Protein AF-A0A6A3WZU3-F1 (afdb_monomer_lite)

Foldseek 3Di:
DVVVVVVLQVVCVVVVQACPVDPVLNVLLVQLVVLLVVLVVLQVVLVVDDDPVVSVVSLVCNVPPRVVVSVVVNVVSVVVSCVDPVSVDPRHHSSVVSVVVVVVCVLQCVSVCLQVPPDVLLNVLLVVLVVLVCCLCVPPLNVCLVPDDDPVVNLVSLLVSQVPSVLVSLVVQLVSQVVCVALASNHPDRHSSLVSLLVSLVVLLVDDRNRDNCSNVVRVSSVSSNVVQCPDPVNVVVVVVPD

Organism: NCBI:txid53985

InterPro domains:
  IPR004046 Glutathione S-transferase, C-terminal [PF14497] (141-240)
  IPR010987 Glutathione S-transferase, C-terminal-like [PS50405] (119-243)
  IPR036282 Glutathione S-transferase, C-terminal domain superfamily [SSF47616] (114-238)
  IPR050213 Glutathione S-transferase superfamily [PTHR11571] (83-240)

Structure (mmCIF, N/CA/C/O backbone):
data_AF-A0A6A3WZU3-F1
#
_entry.id   AF-A0A6A3WZU3-F1
#
loop_
_atom_site.group_PDB
_atom_site.id
_atom_site.type_symbol
_atom_site.label_atom_id
_atom_site.label_alt_id
_atom_site.label_comp_id
_atom_site.label_asym_id
_atom_site.label_entity_id
_atom_site.label_seq_id
_atom_site.pdbx_PDB_ins_code
_atom_site.Cartn_x
_atom_site.Cartn_y
_atom_site.Cartn_z
_atom_site.occupancy
_atom_site.B_iso_or_equiv
_atom_site.auth_seq_id
_atom_site.auth_comp_id
_atom_site.auth_asym_id
_atom_site.auth_atom_id
_atom_site.pdbx_PDB_model_num
ATOM 1 N N . MET A 1 1 ? 22.529 -5.209 3.818 1.00 58.25 1 MET A N 1
ATOM 2 C CA . MET A 1 1 ? 21.660 -5.400 2.630 1.00 58.25 1 MET A CA 1
ATOM 3 C C . MET A 1 1 ? 22.386 -5.983 1.416 1.00 58.25 1 MET A C 1
ATOM 5 O O . MET A 1 1 ? 21.742 -6.571 0.555 1.00 58.25 1 MET A O 1
ATOM 9 N N . THR A 1 2 ? 23.719 -5.930 1.372 1.00 59.22 2 THR A N 1
ATOM 10 C CA . THR A 1 2 ? 24.554 -6.486 0.292 1.00 59.22 2 THR A CA 1
ATOM 11 C C . THR A 1 2 ? 24.311 -7.978 0.012 1.00 59.22 2 THR A C 1
ATOM 13 O O . THR A 1 2 ? 24.300 -8.390 -1.147 1.00 59.22 2 THR A O 1
ATOM 16 N N . GLN A 1 3 ? 24.038 -8.787 1.047 1.00 57.06 3 GLN A N 1
ATOM 17 C CA . GLN A 1 3 ? 23.703 -10.210 0.877 1.00 57.06 3 GLN A CA 1
ATOM 18 C C . GLN A 1 3 ? 22.351 -10.421 0.175 1.00 57.06 3 GLN A C 1
ATOM 20 O O . GLN A 1 3 ? 22.243 -11.264 -0.712 1.00 57.06 3 GLN A O 1
ATOM 25 N N . THR A 1 4 ? 21.337 -9.614 0.498 1.00 75.38 4 THR A N 1
ATOM 26 C CA . THR A 1 4 ? 19.988 -9.721 -0.078 1.00 75.38 4 THR A CA 1
ATOM 27 C C . THR A 1 4 ? 20.000 -9.516 -1.592 1.00 75.38 4 THR A C 1
ATOM 29 O O . THR A 1 4 ? 19.413 -10.312 -2.322 1.00 75.38 4 THR A O 1
ATOM 32 N N . TYR A 1 5 ? 20.724 -8.511 -2.095 1.00 82.75 5 TYR A N 1
ATOM 33 C CA . TYR A 1 5 ? 20.814 -8.273 -3.541 1.00 82.75 5 TYR A CA 1
ATOM 34 C C . TYR A 1 5 ? 21.736 -9.256 -4.270 1.00 82.75 5 TYR A C 1
ATOM 36 O O . TYR A 1 5 ? 21.562 -9.484 -5.466 1.00 82.75 5 TYR A O 1
ATOM 44 N N . ALA A 1 6 ? 22.705 -9.876 -3.589 1.00 81.94 6 ALA A N 1
ATOM 45 C CA . ALA A 1 6 ? 23.447 -10.999 -4.164 1.00 81.94 6 ALA A CA 1
ATOM 46 C C . ALA A 1 6 ? 22.527 -12.210 -4.396 1.00 81.94 6 ALA A C 1
ATOM 48 O O . ALA A 1 6 ? 22.514 -12.761 -5.497 1.00 81.94 6 ALA A O 1
ATOM 49 N N . ILE A 1 7 ? 21.693 -12.552 -3.407 1.00 80.06 7 ILE A N 1
ATOM 50 C CA . ILE A 1 7 ? 20.686 -13.617 -3.520 1.00 80.06 7 ILE A CA 1
ATOM 51 C C . ILE A 1 7 ? 19.657 -13.276 -4.602 1.00 80.06 7 ILE A C 1
ATOM 53 O O . ILE A 1 7 ? 19.359 -14.121 -5.442 1.00 80.06 7 ILE A O 1
ATOM 57 N N . LEU A 1 8 ? 19.155 -12.037 -4.635 1.00 83.00 8 LEU A N 1
ATOM 58 C CA . LEU A 1 8 ? 18.177 -11.608 -5.636 1.00 83.00 8 LEU A CA 1
ATOM 59 C C . LEU A 1 8 ? 18.727 -11.727 -7.064 1.00 83.00 8 LEU A C 1
ATOM 61 O O . LEU A 1 8 ? 18.028 -12.212 -7.948 1.00 83.00 8 LEU A O 1
ATOM 65 N N . ARG A 1 9 ? 19.992 -11.350 -7.296 1.00 89.56 9 ARG A N 1
ATOM 66 C CA . ARG A 1 9 ? 20.653 -11.537 -8.598 1.00 89.56 9 ARG A CA 1
ATOM 67 C C . ARG A 1 9 ? 20.843 -13.012 -8.933 1.00 89.56 9 ARG A C 1
ATOM 69 O O . ARG A 1 9 ? 20.617 -13.392 -10.076 1.00 89.56 9 ARG A O 1
ATOM 76 N N . TYR A 1 10 ? 21.232 -13.841 -7.966 1.00 88.12 10 TYR A N 1
ATOM 77 C CA . TYR A 1 10 ? 21.349 -15.288 -8.164 1.00 88.12 10 TYR A CA 1
ATOM 78 C C . TYR A 1 10 ? 20.003 -15.913 -8.566 1.00 88.12 10 TYR A C 1
ATOM 80 O O . TYR A 1 10 ? 19.915 -16.553 -9.612 1.00 88.12 10 TYR A O 1
ATOM 88 N N . ALA A 1 11 ? 18.938 -15.640 -7.808 1.00 85.88 11 ALA A N 1
ATOM 89 C CA . ALA A 1 11 ? 17.584 -16.083 -8.130 1.00 85.88 11 ALA A CA 1
ATOM 90 C C . ALA A 1 11 ? 17.112 -15.536 -9.488 1.00 85.88 11 ALA A C 1
ATOM 92 O O . ALA A 1 11 ? 16.559 -16.276 -10.297 1.00 85.88 11 ALA A O 1
ATOM 93 N N . GLY A 1 12 ? 17.401 -14.265 -9.779 1.00 89.25 12 GLY A N 1
ATOM 94 C CA . GLY A 1 12 ? 17.093 -13.638 -11.061 1.00 89.25 12 GLY A CA 1
ATOM 95 C C . GLY A 1 12 ? 17.778 -14.307 -12.246 1.00 89.25 12 GLY A C 1
ATOM 96 O O . GLY A 1 12 ? 17.153 -14.478 -13.285 1.00 89.25 12 GLY A O 1
ATOM 97 N N . ARG A 1 13 ? 19.036 -14.739 -12.099 1.00 93.12 13 ARG A N 1
ATOM 98 C CA . ARG A 1 13 ? 19.747 -15.497 -13.142 1.00 93.12 13 ARG A CA 1
ATOM 99 C C . ARG A 1 13 ? 19.089 -16.847 -13.405 1.00 93.12 13 ARG A C 1
ATOM 101 O O . ARG A 1 13 ? 18.905 -17.197 -14.564 1.00 93.12 13 ARG A O 1
ATOM 108 N N . LEU A 1 14 ? 18.706 -17.571 -12.352 1.00 89.31 14 LEU A N 1
ATOM 109 C CA . LEU A 1 14 ? 18.017 -18.859 -12.487 1.00 89.31 14 LEU A CA 1
ATOM 110 C C . LEU A 1 14 ? 16.624 -18.705 -13.115 1.00 89.31 14 LEU A C 1
ATOM 112 O O . LEU A 1 14 ? 16.209 -19.554 -13.894 1.00 89.31 14 LEU A O 1
ATOM 116 N N . GLY A 1 15 ? 15.917 -17.619 -12.792 1.00 86.62 15 GLY A N 1
ATOM 117 C CA . GLY A 1 15 ? 14.574 -17.331 -13.299 1.00 86.62 15 GLY A CA 1
ATOM 118 C C . GLY A 1 15 ? 14.523 -16.574 -14.629 1.00 86.62 15 GLY A C 1
ATOM 119 O O . GLY A 1 15 ? 13.433 -16.221 -15.065 1.00 86.62 15 GLY A O 1
ATOM 120 N N . GLY A 1 16 ? 15.664 -16.258 -15.253 1.00 90.44 16 GLY A N 1
ATOM 121 C CA . GLY A 1 16 ? 15.707 -15.446 -16.478 1.00 90.44 16 GLY A CA 1
ATOM 122 C C . GLY A 1 16 ? 15.315 -13.969 -16.295 1.00 90.44 16 GLY A C 1
ATOM 123 O O . GLY A 1 16 ? 15.120 -13.264 -17.277 1.00 90.44 16 GLY A O 1
ATOM 124 N N . LEU A 1 17 ? 15.237 -13.480 -15.053 1.00 91.94 17 LEU A N 1
ATOM 125 C CA . LEU A 1 17 ? 14.856 -12.106 -14.674 1.00 91.94 17 LEU A CA 1
ATOM 126 C C . LEU A 1 17 ? 16.072 -11.170 -14.534 1.00 91.94 17 LEU A C 1
ATOM 128 O O . LEU A 1 17 ? 15.983 -10.064 -13.994 1.00 91.94 17 LEU A O 1
ATOM 132 N N . TYR A 1 18 ? 17.249 -11.636 -14.949 1.00 93.62 18 TYR A N 1
ATOM 133 C CA . TYR A 1 18 ? 18.497 -10.882 -14.947 1.00 93.62 18 TYR A CA 1
ATOM 134 C C . TYR A 1 18 ? 19.138 -10.973 -16.337 1.00 93.62 18 TYR A C 1
ATOM 136 O O . TYR A 1 18 ? 19.276 -12.083 -16.857 1.00 93.62 18 TYR A O 1
ATOM 144 N N . PRO A 1 19 ? 19.567 -9.853 -16.947 1.00 92.25 19 PRO A N 1
ATOM 145 C CA . PRO A 1 19 ? 20.033 -9.834 -18.333 1.00 92.25 19 PRO A CA 1
ATOM 146 C C . PRO A 1 19 ? 21.464 -10.384 -18.464 1.00 92.25 19 PRO A C 1
ATOM 148 O O . PRO A 1 19 ? 22.429 -9.653 -18.670 1.00 92.25 19 PRO A O 1
ATOM 151 N N . VAL A 1 20 ? 21.614 -11.706 -18.350 1.00 91.69 20 VAL A N 1
ATOM 152 C CA . VAL A 1 20 ? 22.912 -12.405 -18.403 1.00 91.69 20 VAL A CA 1
ATOM 153 C C . VAL A 1 20 ? 23.632 -12.269 -19.747 1.00 91.69 20 VAL A C 1
ATOM 155 O O . VAL A 1 20 ? 24.856 -12.343 -19.787 1.00 91.69 20 VAL A O 1
ATOM 158 N N . SER A 1 21 ? 22.889 -12.050 -20.833 1.00 89.56 21 SER A N 1
ATOM 159 C CA . SER A 1 21 ? 23.415 -11.920 -22.196 1.00 89.56 21 SER A CA 1
ATOM 160 C C . SER A 1 21 ? 23.846 -10.497 -22.562 1.00 89.56 21 SER A C 1
ATOM 162 O O . SER A 1 21 ? 24.432 -10.296 -23.621 1.00 89.56 21 SER A O 1
ATOM 164 N N . SER A 1 22 ? 23.576 -9.505 -21.706 1.00 90.75 22 SER A N 1
ATOM 165 C CA . SER A 1 22 ? 23.931 -8.106 -21.948 1.00 90.75 22 SER A CA 1
ATOM 166 C C . SER A 1 22 ? 24.574 -7.498 -20.700 1.00 90.75 22 SER A C 1
ATOM 168 O O . SER A 1 22 ? 23.865 -7.027 -19.807 1.00 90.75 22 SER A O 1
ATOM 170 N N . PRO A 1 23 ? 25.920 -7.461 -20.627 1.00 92.81 23 PRO A N 1
ATOM 171 C CA . PRO A 1 23 ? 26.636 -6.866 -19.498 1.00 92.81 23 PRO A CA 1
ATOM 172 C C . PRO A 1 23 ? 26.237 -5.412 -19.229 1.00 92.81 23 PRO A C 1
ATOM 174 O O . PRO A 1 23 ? 26.136 -4.999 -18.078 1.00 92.81 23 PRO A O 1
ATOM 177 N N . PHE A 1 24 ? 25.954 -4.641 -20.283 1.00 91.88 24 PHE A N 1
ATOM 178 C CA . PHE A 1 24 ? 25.504 -3.259 -20.140 1.00 91.88 24 PHE A CA 1
ATOM 179 C C . PHE A 1 24 ? 24.089 -3.164 -19.552 1.00 91.88 24 PHE A C 1
ATOM 181 O O . PHE A 1 24 ? 23.851 -2.352 -18.663 1.00 91.88 24 PHE A O 1
ATOM 188 N N . ALA A 1 25 ? 23.153 -4.018 -19.980 1.00 91.19 25 ALA A N 1
ATOM 189 C CA . ALA A 1 25 ? 21.828 -4.065 -19.361 1.00 91.19 25 ALA A CA 1
ATOM 190 C C . ALA A 1 25 ? 21.909 -4.538 -17.900 1.00 91.19 25 ALA A C 1
ATOM 192 O O . ALA A 1 25 ? 21.229 -3.986 -17.039 1.00 91.19 25 ALA A O 1
ATOM 193 N N . ALA A 1 26 ? 22.785 -5.501 -17.601 1.00 93.62 26 ALA A N 1
ATOM 194 C CA . ALA A 1 26 ? 23.043 -5.971 -16.241 1.00 93.62 26 ALA A CA 1
ATOM 195 C C . ALA A 1 26 ? 23.568 -4.848 -15.340 1.00 93.62 26 ALA A C 1
ATOM 197 O O . ALA A 1 26 ? 23.054 -4.666 -14.240 1.00 93.62 26 ALA A O 1
ATOM 198 N N . LEU A 1 27 ? 24.505 -4.036 -15.841 1.00 94.19 27 LEU A N 1
ATOM 199 C CA . LEU A 1 27 ? 24.979 -2.836 -15.153 1.00 94.19 27 LEU A CA 1
ATOM 200 C C . LEU A 1 27 ? 23.824 -1.877 -14.830 1.00 94.19 27 LEU A C 1
ATOM 202 O O . LEU A 1 27 ? 23.755 -1.366 -13.718 1.00 94.19 27 LEU A O 1
ATOM 206 N N . LYS A 1 28 ? 22.895 -1.645 -15.766 1.00 93.50 28 LYS A N 1
ATOM 207 C CA . LYS A 1 28 ? 21.742 -0.757 -15.530 1.00 93.50 28 LYS A CA 1
ATOM 208 C C . LYS A 1 28 ? 20.773 -1.286 -14.480 1.00 93.50 28 LYS A C 1
ATOM 210 O O . LYS A 1 28 ? 20.275 -0.506 -13.671 1.00 93.50 28 LYS A O 1
ATOM 215 N N . VAL A 1 29 ? 20.557 -2.597 -14.443 1.00 93.44 29 VAL A N 1
ATOM 216 C CA . VAL A 1 29 ? 19.813 -3.251 -13.357 1.00 93.44 29 VAL A CA 1
ATOM 217 C C . VAL A 1 29 ? 20.539 -3.062 -12.019 1.00 93.44 29 VAL A C 1
ATOM 219 O O . VAL A 1 29 ? 19.918 -2.666 -11.032 1.00 93.44 29 VAL A O 1
ATOM 222 N N . ASP A 1 30 ? 21.854 -3.286 -11.989 1.00 93.81 30 ASP A N 1
ATOM 223 C CA . ASP A 1 30 ? 22.671 -3.164 -10.780 1.00 93.81 30 ASP A CA 1
ATOM 224 C C . ASP A 1 30 ? 22.743 -1.719 -10.256 1.00 93.81 30 ASP A C 1
ATOM 226 O O . ASP A 1 30 ? 22.700 -1.516 -9.045 1.00 93.81 30 ASP A O 1
ATOM 230 N N . GLU A 1 31 ? 22.764 -0.706 -11.129 1.00 92.88 31 GLU A N 1
ATOM 231 C CA . GLU A 1 31 ? 22.692 0.714 -10.745 1.00 92.88 31 GLU A CA 1
ATOM 232 C C . GLU A 1 31 ? 21.421 1.030 -9.937 1.00 92.88 31 GLU A C 1
ATOM 234 O O . GLU A 1 31 ? 21.471 1.817 -8.988 1.00 92.88 31 GLU A O 1
ATOM 239 N N . VAL A 1 32 ? 20.282 0.424 -10.294 1.00 93.12 32 VAL A N 1
ATOM 240 C CA . VAL A 1 32 ? 19.018 0.592 -9.560 1.00 93.12 32 VAL A CA 1
ATOM 241 C C . VAL A 1 32 ? 19.068 -0.152 -8.226 1.00 93.12 32 VAL A C 1
ATOM 243 O O . VAL A 1 32 ? 18.734 0.427 -7.193 1.00 93.12 32 VAL A O 1
ATOM 246 N N . LEU A 1 33 ? 19.525 -1.409 -8.220 1.00 92.00 33 LEU A N 1
ATOM 247 C CA . LEU A 1 33 ? 19.667 -2.190 -6.984 1.00 92.00 33 LEU A CA 1
ATOM 248 C C . LEU A 1 33 ? 20.620 -1.516 -5.988 1.00 92.00 33 LEU A C 1
ATOM 250 O O . LEU A 1 33 ? 20.355 -1.516 -4.786 1.00 92.00 33 LEU A O 1
ATOM 254 N N . HIS A 1 34 ? 21.704 -0.915 -6.480 1.00 91.00 34 HIS A N 1
ATOM 255 C CA . HIS A 1 34 ? 22.656 -0.187 -5.653 1.00 91.00 34 HIS A CA 1
ATOM 256 C C . HIS A 1 34 ? 22.032 1.071 -5.047 1.00 91.00 34 HIS A C 1
ATOM 258 O O . HIS A 1 34 ? 22.095 1.232 -3.832 1.00 91.00 34 HIS A O 1
ATOM 264 N N . ALA A 1 35 ? 21.326 1.884 -5.843 1.00 91.31 35 ALA A N 1
ATOM 265 C CA . ALA A 1 35 ? 20.626 3.066 -5.334 1.00 91.31 35 ALA A CA 1
ATOM 266 C C . ALA A 1 35 ? 19.608 2.711 -4.231 1.00 91.31 35 ALA A C 1
ATOM 268 O O . ALA A 1 35 ? 19.497 3.414 -3.228 1.00 91.31 35 ALA A O 1
ATOM 269 N N . LEU A 1 36 ? 18.894 1.590 -4.378 1.00 90.06 36 LEU A N 1
ATOM 270 C CA . LEU A 1 36 ? 17.982 1.079 -3.350 1.00 90.06 36 LEU A CA 1
ATOM 271 C C . LEU A 1 36 ? 18.723 0.561 -2.103 1.00 90.06 36 LEU A C 1
ATOM 273 O O . LEU A 1 36 ? 18.193 0.635 -0.994 1.00 90.06 36 LEU A O 1
ATOM 277 N N . CYS A 1 37 ? 19.935 0.020 -2.261 1.00 88.69 37 CYS A N 1
ATOM 278 C CA . CYS A 1 37 ? 20.796 -0.373 -1.144 1.00 88.69 37 CYS A CA 1
ATOM 279 C C . CYS A 1 37 ? 21.245 0.847 -0.340 1.00 88.69 37 CYS A C 1
ATOM 281 O O . CYS A 1 37 ? 21.036 0.893 0.870 1.00 88.69 37 CYS A O 1
ATOM 283 N N . GLU A 1 38 ? 21.786 1.857 -1.016 1.00 91.06 38 GLU A N 1
ATOM 284 C CA . GLU A 1 38 ? 22.233 3.094 -0.375 1.00 91.06 38 GLU A CA 1
ATOM 285 C C . GLU A 1 38 ? 21.068 3.800 0.329 1.00 91.06 38 GLU A C 1
ATOM 287 O O . GLU A 1 38 ? 21.205 4.251 1.466 1.00 91.06 38 GLU A O 1
ATOM 292 N N . MET A 1 39 ? 19.886 3.834 -0.299 1.00 89.69 39 MET A N 1
ATOM 293 C CA . MET A 1 39 ? 18.678 4.383 0.317 1.00 89.69 39 MET A CA 1
ATOM 294 C C . MET A 1 39 ? 18.350 3.689 1.644 1.00 89.69 39 MET A C 1
ATOM 296 O O . MET A 1 39 ? 18.121 4.363 2.648 1.00 89.69 39 MET A O 1
ATOM 300 N N . GLY A 1 40 ? 18.340 2.354 1.682 1.00 85.50 40 GLY A N 1
ATOM 301 C CA . GLY A 1 40 ? 18.023 1.646 2.920 1.00 85.50 40 GLY A CA 1
ATOM 302 C C . GLY A 1 40 ? 19.110 1.761 3.986 1.00 85.50 40 GLY A C 1
ATOM 303 O O . GLY A 1 40 ? 18.783 1.777 5.169 1.00 85.50 40 GLY A O 1
ATOM 304 N N . GLU A 1 41 ? 20.379 1.915 3.606 1.00 88.56 41 GLU A N 1
ATOM 305 C CA . GLU A 1 41 ? 21.468 2.182 4.554 1.00 88.56 41 GLU A CA 1
ATOM 306 C C . GLU A 1 41 ? 21.270 3.511 5.289 1.00 88.56 41 GLU A C 1
ATOM 308 O O . GLU A 1 41 ? 21.489 3.573 6.497 1.00 88.56 41 GLU A O 1
ATOM 313 N N . GLN A 1 42 ? 20.744 4.536 4.608 1.00 88.69 42 GLN A N 1
ATOM 314 C CA . GLN A 1 42 ? 20.372 5.803 5.251 1.00 88.69 42 GLN A CA 1
ATOM 315 C C . GLN A 1 42 ? 19.214 5.651 6.248 1.00 88.69 42 GLN A C 1
ATOM 317 O O . GLN A 1 42 ? 19.076 6.448 7.172 1.00 88.69 42 GLN A O 1
ATOM 322 N N . MET A 1 43 ? 18.370 4.630 6.086 1.00 83.75 43 MET A N 1
ATOM 323 C CA . MET A 1 43 ? 17.208 4.422 6.950 1.00 83.75 43 MET A CA 1
ATOM 324 C C . MET A 1 43 ? 17.535 3.663 8.241 1.00 83.75 43 MET A C 1
ATOM 326 O O . MET A 1 43 ? 16.869 3.898 9.255 1.00 83.75 43 MET A O 1
ATOM 330 N N . ILE A 1 44 ? 18.536 2.768 8.211 1.00 84.44 44 ILE A N 1
ATOM 331 C CA . ILE A 1 44 ? 18.925 1.884 9.330 1.00 84.44 44 ILE A CA 1
ATOM 332 C C . ILE A 1 44 ? 19.089 2.641 10.659 1.00 84.44 44 ILE A C 1
ATOM 334 O O 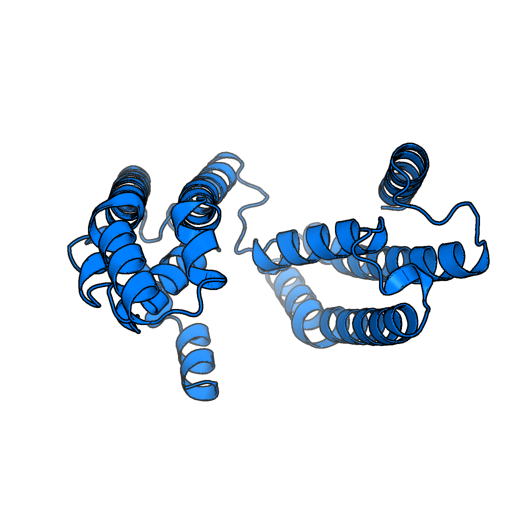. ILE A 1 44 ? 18.501 2.188 11.647 1.00 84.44 44 ILE A O 1
ATOM 338 N N . PRO A 1 45 ? 19.786 3.796 10.717 1.00 87.69 45 PRO A N 1
ATOM 339 C CA . PRO A 1 45 ? 19.972 4.520 11.972 1.00 87.69 45 PRO A CA 1
ATOM 340 C C . PRO A 1 45 ? 18.650 4.871 12.673 1.00 87.69 45 PRO A C 1
ATOM 342 O O . PRO A 1 45 ? 18.520 4.690 13.880 1.00 87.69 45 PRO A O 1
ATOM 345 N N . SER A 1 46 ? 17.615 5.271 11.921 1.00 84.62 46 SER A N 1
ATOM 346 C CA . SER A 1 46 ? 16.314 5.641 12.506 1.00 84.62 46 SER A CA 1
ATOM 347 C C . SER A 1 46 ? 15.538 4.454 13.098 1.00 84.62 46 SER A C 1
ATOM 349 O O . SER A 1 46 ? 14.639 4.640 13.922 1.00 84.62 46 SER A O 1
ATOM 351 N N . PHE A 1 47 ? 15.840 3.224 12.669 1.00 75.69 47 PHE A N 1
ATOM 352 C CA . PHE A 1 47 ? 15.236 2.016 13.235 1.00 75.69 47 PHE A CA 1
ATOM 353 C C . PHE A 1 47 ? 15.893 1.619 14.556 1.00 75.69 47 PHE A C 1
ATOM 355 O O . PHE A 1 47 ? 15.208 1.086 15.427 1.00 75.69 47 PHE A O 1
ATOM 362 N N . GLN A 1 48 ? 17.189 1.898 14.697 1.00 78.88 48 GLN A N 1
ATOM 363 C CA . GLN A 1 48 ? 17.990 1.564 15.874 1.00 78.88 48 GLN A CA 1
ATOM 364 C C . GLN A 1 48 ? 17.922 2.642 16.966 1.00 78.88 48 GLN A C 1
ATOM 366 O O . GLN A 1 48 ? 18.180 2.336 18.131 1.00 78.88 48 GLN A O 1
ATOM 371 N N . GLU A 1 49 ? 17.531 3.869 16.609 1.00 82.94 49 GLU A N 1
ATOM 372 C CA . GLU A 1 49 ? 17.367 4.981 17.547 1.00 82.94 49 GLU A CA 1
ATOM 373 C C . GLU A 1 49 ? 16.269 4.704 18.593 1.00 82.94 49 GLU A C 1
ATOM 375 O O . GLU A 1 49 ? 15.145 4.289 18.263 1.00 82.94 49 GLU A O 1
ATOM 380 N N . GLN A 1 50 ? 16.625 4.948 19.858 1.00 81.38 50 GLN A N 1
ATOM 381 C CA . GLN A 1 50 ? 15.800 4.720 21.048 1.00 81.38 50 GLN A CA 1
ATOM 382 C C . GLN A 1 50 ? 15.151 6.012 21.548 1.00 81.38 50 GLN A C 1
ATOM 384 O O . GLN A 1 50 ? 14.031 5.978 22.056 1.00 81.38 50 GLN A O 1
ATOM 389 N N . ASP A 1 51 ? 15.829 7.150 21.390 1.00 91.00 51 ASP A N 1
ATOM 390 C CA . ASP A 1 51 ? 15.293 8.452 21.767 1.00 91.00 51 ASP A CA 1
ATOM 391 C C . ASP A 1 51 ? 14.164 8.854 20.807 1.00 91.00 51 ASP A C 1
ATOM 393 O O . ASP A 1 51 ? 14.349 8.943 19.590 1.00 91.00 51 ASP A O 1
ATOM 397 N N . ALA A 1 52 ? 12.966 9.069 21.353 1.00 80.94 52 ALA A N 1
ATOM 398 C CA . ALA A 1 52 ? 11.765 9.292 20.555 1.00 80.94 52 ALA A CA 1
ATOM 399 C C . ALA A 1 52 ? 11.830 10.586 19.724 1.00 80.94 52 ALA A C 1
ATOM 401 O O . ALA A 1 52 ? 11.359 10.598 18.581 1.00 80.94 52 ALA A O 1
ATOM 402 N N . ASP A 1 53 ? 12.436 11.647 20.260 1.00 86.00 53 ASP A N 1
ATOM 403 C CA . ASP A 1 53 ? 12.524 12.945 19.594 1.00 86.00 53 ASP A CA 1
ATOM 404 C C . ASP A 1 53 ? 13.587 12.930 18.495 1.00 86.00 53 ASP A C 1
ATOM 406 O O . ASP A 1 53 ? 13.319 13.368 17.371 1.00 86.00 53 ASP A O 1
ATOM 410 N N . LYS A 1 54 ? 14.753 12.327 18.756 1.00 87.69 54 LYS A N 1
ATOM 411 C CA . LYS A 1 54 ? 15.785 12.104 17.733 1.00 87.69 54 LYS A CA 1
ATOM 412 C C . LYS A 1 54 ? 15.269 11.203 16.623 1.00 87.69 54 LYS A C 1
ATOM 414 O O . LYS A 1 54 ? 15.389 11.548 15.449 1.00 87.69 54 LYS A O 1
ATOM 419 N N . LYS A 1 55 ? 14.606 10.096 16.969 1.00 82.19 55 LYS A N 1
ATOM 420 C CA . LYS A 1 55 ? 13.988 9.187 15.995 1.00 82.19 55 LYS A CA 1
ATOM 421 C C . LYS A 1 55 ? 12.977 9.908 15.113 1.00 82.19 55 LYS A C 1
ATOM 423 O O . LYS A 1 55 ? 12.956 9.700 13.899 1.00 82.19 55 LYS A O 1
ATOM 428 N N . LYS A 1 56 ? 12.142 10.764 15.706 1.00 84.31 56 LYS A N 1
ATOM 429 C CA . LYS A 1 56 ? 11.181 11.589 14.971 1.00 84.31 56 LYS A CA 1
ATOM 430 C C . LYS A 1 56 ? 11.892 12.566 14.034 1.00 84.31 56 LYS A C 1
ATOM 432 O O . LYS A 1 56 ? 11.516 12.625 12.867 1.00 84.31 56 LYS A O 1
ATOM 437 N N . ALA A 1 57 ? 12.920 13.276 14.498 1.00 89.38 57 ALA A N 1
ATOM 438 C CA . ALA A 1 57 ? 13.695 14.205 13.672 1.00 89.38 57 ALA A CA 1
ATOM 439 C C . ALA A 1 57 ? 14.360 13.500 12.475 1.00 89.38 57 ALA A C 1
ATOM 441 O O . ALA A 1 57 ? 14.190 13.936 11.338 1.00 89.38 57 ALA A O 1
ATOM 442 N N . MET A 1 58 ? 15.002 12.349 12.705 1.00 86.94 58 MET A N 1
ATOM 443 C CA . MET A 1 58 ? 15.596 11.526 11.644 1.00 86.94 58 MET A CA 1
ATOM 444 C C . MET A 1 58 ? 14.552 11.067 10.622 1.00 86.94 58 MET A C 1
ATOM 446 O O . MET A 1 58 ? 14.800 11.079 9.422 1.00 86.94 58 MET A O 1
ATOM 450 N N . ARG A 1 59 ? 13.355 10.670 11.074 1.00 87.69 59 ARG A N 1
ATOM 451 C CA . ARG A 1 59 ? 12.266 10.245 10.179 1.00 87.69 59 ARG A CA 1
ATOM 452 C C . ARG A 1 59 ? 11.665 11.402 9.387 1.00 87.69 59 ARG A C 1
ATOM 454 O O . ARG A 1 59 ? 11.248 11.182 8.253 1.00 87.69 59 ARG A O 1
ATOM 461 N N . VAL A 1 60 ? 11.641 12.612 9.950 1.00 88.50 60 VAL A N 1
ATOM 462 C CA . VAL A 1 60 ? 11.269 13.826 9.211 1.00 88.50 60 VAL A CA 1
ATOM 463 C C . VAL A 1 60 ? 12.278 14.081 8.096 1.00 88.50 60 VAL A C 1
ATOM 465 O O . VAL A 1 60 ? 11.860 14.204 6.952 1.00 88.50 60 VAL A O 1
ATOM 468 N N . GLU A 1 61 ? 13.579 14.074 8.388 1.00 91.69 61 GLU A N 1
ATOM 469 C CA . GLU A 1 61 ? 14.629 14.250 7.372 1.00 91.69 61 GLU A CA 1
ATOM 470 C C . GLU A 1 61 ? 14.590 13.154 6.294 1.00 91.69 61 GLU A C 1
ATOM 472 O O . GLU A 1 61 ? 14.671 13.443 5.096 1.00 91.69 61 GLU A O 1
ATOM 477 N N . LEU A 1 62 ? 14.391 11.894 6.699 1.00 89.69 62 LEU A N 1
ATOM 478 C CA . LEU A 1 62 ? 14.202 10.788 5.763 1.00 89.69 62 LEU A CA 1
ATOM 479 C C . LEU A 1 62 ? 13.034 11.065 4.811 1.00 89.69 62 LEU A C 1
ATOM 481 O O . LEU A 1 62 ? 13.186 10.918 3.601 1.00 89.69 62 LEU A O 1
ATOM 485 N N . ALA A 1 63 ? 11.886 11.484 5.346 1.00 87.62 63 ALA A N 1
ATOM 486 C CA . ALA A 1 63 ? 10.675 11.717 4.569 1.00 87.62 63 ALA A CA 1
ATOM 487 C C . ALA A 1 63 ? 10.752 12.953 3.660 1.00 87.62 63 ALA A C 1
ATOM 489 O O . ALA A 1 63 ? 10.197 12.921 2.564 1.00 87.62 63 ALA A O 1
ATOM 490 N N . THR A 1 64 ? 11.413 14.030 4.091 1.00 88.31 64 THR A N 1
ATOM 491 C CA . THR A 1 64 ? 11.400 15.314 3.368 1.00 88.31 64 THR A CA 1
ATOM 492 C C . THR A 1 64 ? 12.610 15.530 2.467 1.00 88.31 64 THR A C 1
ATOM 494 O O . THR A 1 64 ? 12.510 16.300 1.515 1.00 88.31 64 THR A O 1
ATOM 497 N N . VAL A 1 65 ? 13.733 14.853 2.723 1.00 92.25 65 VAL A N 1
ATOM 498 C CA . VAL A 1 65 ? 14.991 15.071 1.991 1.00 92.25 65 VAL A CA 1
ATOM 499 C C . VAL A 1 65 ? 15.490 13.786 1.340 1.00 92.25 65 VAL A C 1
ATOM 501 O O . VAL A 1 65 ? 15.654 13.723 0.120 1.00 92.25 65 VAL A O 1
ATOM 504 N N . ILE A 1 66 ? 15.733 12.744 2.136 1.00 90.69 66 ILE A N 1
ATOM 505 C CA . ILE A 1 66 ? 16.499 11.576 1.677 1.00 90.69 66 ILE A CA 1
ATOM 506 C C . ILE A 1 66 ? 15.672 10.710 0.720 1.00 90.69 66 ILE A C 1
ATOM 508 O O . ILE A 1 66 ? 16.132 10.409 -0.383 1.00 90.69 66 ILE A O 1
ATOM 512 N N . LEU A 1 67 ? 14.451 10.325 1.106 1.00 90.44 67 LEU A N 1
ATOM 513 C CA . LEU A 1 67 ? 13.589 9.477 0.279 1.00 90.44 67 LEU A CA 1
ATOM 514 C C . LEU A 1 67 ? 13.181 10.166 -1.033 1.00 90.44 67 LEU A C 1
ATOM 516 O O . LEU A 1 67 ? 13.329 9.520 -2.069 1.00 90.44 67 LEU A O 1
ATOM 520 N N . PRO A 1 68 ? 12.765 11.452 -1.060 1.00 92.38 68 PRO A N 1
ATOM 521 C CA . PRO A 1 68 ? 12.504 12.151 -2.320 1.00 92.38 68 PRO A CA 1
ATOM 522 C C . PRO A 1 68 ? 13.723 12.196 -3.249 1.00 92.38 68 PRO A C 1
ATOM 524 O O . PRO A 1 68 ? 13.588 11.971 -4.451 1.00 92.38 68 PRO A O 1
ATOM 527 N N . ARG A 1 69 ? 14.932 12.409 -2.703 1.00 93.88 69 ARG A N 1
ATOM 528 C CA . ARG A 1 69 ? 16.175 12.387 -3.490 1.00 93.88 69 ARG A CA 1
ATOM 529 C C . ARG A 1 69 ? 16.397 11.028 -4.155 1.00 93.88 69 ARG A C 1
ATOM 531 O O . ARG A 1 69 ? 16.671 10.976 -5.352 1.00 93.88 69 ARG A O 1
ATOM 538 N N . TYR A 1 70 ? 16.291 9.931 -3.403 1.00 92.88 70 TYR A N 1
ATOM 539 C CA . TYR A 1 70 ? 16.465 8.587 -3.965 1.00 92.88 70 TYR A CA 1
ATOM 540 C C . TYR A 1 70 ? 15.332 8.199 -4.918 1.00 92.88 70 TYR A C 1
ATOM 542 O O . TYR A 1 70 ? 15.611 7.588 -5.946 1.00 92.88 70 TYR A O 1
ATOM 550 N N . ALA A 1 71 ? 14.089 8.602 -4.642 1.00 90.94 71 ALA A N 1
ATOM 551 C CA . ALA A 1 71 ? 12.965 8.399 -5.552 1.00 90.94 71 ALA A CA 1
ATOM 552 C C . ALA A 1 71 ? 13.231 9.062 -6.912 1.00 90.94 71 ALA A C 1
ATOM 554 O O . ALA A 1 71 ? 13.192 8.378 -7.930 1.00 90.94 71 ALA A O 1
ATOM 555 N N . ALA A 1 72 ? 13.644 10.335 -6.930 1.00 92.50 72 ALA A N 1
ATOM 556 C CA . ALA A 1 72 ? 14.004 11.038 -8.164 1.00 92.50 72 ALA A CA 1
ATOM 557 C C . ALA A 1 72 ? 15.174 10.362 -8.910 1.00 92.50 72 ALA A C 1
ATOM 559 O O . ALA A 1 72 ? 15.172 10.247 -10.136 1.00 92.50 72 ALA A O 1
ATOM 560 N N . LEU A 1 73 ? 16.176 9.871 -8.173 1.00 91.75 73 LEU A N 1
ATOM 561 C CA . LEU A 1 73 ? 17.312 9.135 -8.734 1.00 91.75 73 LEU A CA 1
ATOM 562 C C . LEU A 1 73 ? 16.908 7.788 -9.355 1.00 91.75 73 LEU A C 1
ATOM 564 O O . LEU A 1 73 ? 17.485 7.393 -10.374 1.00 91.75 73 LEU A O 1
ATOM 568 N N . VAL A 1 74 ? 15.966 7.072 -8.740 1.00 92.50 74 VAL A N 1
ATOM 569 C CA . VAL A 1 74 ? 15.423 5.809 -9.257 1.00 92.50 74 VAL A CA 1
ATOM 570 C C . VAL A 1 74 ? 14.533 6.081 -10.468 1.00 92.50 74 VAL A C 1
ATOM 572 O O . VAL A 1 74 ? 14.731 5.444 -11.497 1.00 92.50 74 VAL A O 1
ATOM 575 N N . GLU A 1 75 ? 13.640 7.070 -10.411 1.00 92.38 75 GLU A N 1
ATOM 576 C CA . GLU A 1 75 ? 12.791 7.480 -11.539 1.00 92.38 75 GLU A CA 1
ATOM 577 C C . GLU A 1 75 ? 13.617 7.877 -12.769 1.00 92.38 75 GLU A C 1
ATOM 579 O O . GLU A 1 75 ? 13.361 7.402 -13.877 1.00 92.38 75 GLU A O 1
ATOM 584 N N . ALA A 1 76 ? 14.666 8.683 -12.583 1.00 91.75 76 ALA A N 1
ATOM 585 C CA . ALA A 1 76 ? 15.557 9.081 -13.671 1.00 91.75 76 ALA A CA 1
ATOM 586 C C . ALA A 1 76 ? 16.280 7.882 -14.308 1.00 91.75 76 ALA A C 1
ATOM 588 O O . ALA A 1 76 ? 16.490 7.860 -15.524 1.00 91.75 76 ALA A O 1
ATOM 589 N N . ARG A 1 77 ? 16.660 6.875 -13.508 1.00 91.62 77 ARG A N 1
ATOM 590 C CA . ARG A 1 77 ? 17.242 5.625 -14.021 1.00 91.62 77 ARG A CA 1
ATOM 591 C C . ARG A 1 77 ? 16.199 4.816 -14.776 1.00 91.62 77 ARG A C 1
ATOM 593 O O . ARG A 1 77 ? 16.460 4.444 -15.913 1.00 91.62 77 ARG A O 1
ATOM 600 N N . LEU A 1 78 ? 15.017 4.610 -14.197 1.00 91.06 78 LEU A N 1
ATOM 601 C CA . LEU A 1 78 ? 13.924 3.883 -14.839 1.00 91.06 78 LEU A CA 1
ATOM 602 C C . LEU A 1 78 ? 13.574 4.485 -16.198 1.00 91.06 78 LEU A C 1
ATOM 604 O O . LEU A 1 78 ? 13.445 3.735 -17.160 1.00 91.06 78 LEU A O 1
ATOM 608 N N . LYS A 1 79 ? 13.507 5.816 -16.317 1.00 90.56 79 LYS A N 1
ATOM 609 C CA . LYS A 1 79 ? 13.265 6.483 -17.604 1.00 90.56 79 LYS A CA 1
ATOM 610 C C . LYS A 1 79 ? 14.300 6.088 -18.665 1.00 90.56 79 LYS A C 1
ATOM 612 O O . LYS A 1 79 ? 13.920 5.715 -19.767 1.00 90.56 79 LYS A O 1
ATOM 617 N N . LYS A 1 80 ? 15.590 6.084 -18.308 1.00 89.62 80 LYS A N 1
ATOM 618 C CA . LYS A 1 80 ? 16.675 5.640 -19.203 1.00 89.62 80 LYS A CA 1
ATOM 619 C C . LYS A 1 80 ? 16.604 4.147 -19.522 1.00 89.62 80 LYS A C 1
ATOM 621 O O . LYS A 1 80 ? 16.907 3.756 -20.642 1.00 89.62 80 LYS A O 1
ATOM 626 N N . LEU A 1 81 ? 16.216 3.308 -18.557 1.00 90.56 81 LEU A N 1
ATOM 627 C CA . LEU A 1 81 ? 16.005 1.880 -18.805 1.00 90.56 81 LEU A CA 1
ATOM 628 C C . LEU A 1 81 ? 14.896 1.670 -19.849 1.00 90.56 81 LEU A C 1
ATOM 630 O O . LEU A 1 81 ? 15.114 0.924 -20.796 1.00 90.56 81 LEU A O 1
ATOM 634 N N . HIS A 1 82 ? 13.767 2.380 -19.747 1.00 87.56 82 HIS A N 1
ATOM 635 C CA . HIS A 1 82 ? 12.647 2.262 -20.694 1.00 87.56 82 HIS A CA 1
ATOM 636 C C . HIS A 1 82 ? 13.006 2.670 -22.134 1.00 87.56 82 HIS A C 1
ATOM 638 O O . HIS A 1 82 ? 12.362 2.221 -23.078 1.00 87.56 82 HIS A O 1
ATOM 644 N N . GLU A 1 83 ? 14.041 3.486 -22.342 1.00 89.56 83 GLU A N 1
ATOM 645 C CA . GLU A 1 83 ? 14.537 3.831 -23.684 1.00 89.56 83 GLU A CA 1
ATOM 646 C C . GLU A 1 83 ? 15.256 2.651 -24.367 1.00 89.56 83 GLU A C 1
ATOM 648 O O . GLU A 1 83 ? 15.426 2.647 -25.586 1.00 89.56 83 GLU A O 1
ATOM 653 N N . MET A 1 84 ? 15.661 1.623 -23.614 1.00 88.94 84 MET A N 1
ATOM 654 C CA . MET A 1 84 ? 16.390 0.474 -24.147 1.00 88.94 84 MET A CA 1
ATOM 655 C C . MET A 1 84 ? 15.424 -0.652 -24.568 1.00 88.94 84 MET A C 1
ATOM 657 O O . MET A 1 84 ? 14.618 -1.093 -23.746 1.00 88.94 84 MET A O 1
ATOM 661 N N . PRO A 1 85 ? 15.564 -1.233 -25.778 1.00 88.69 85 PRO A N 1
ATOM 662 C CA . PRO A 1 85 ? 14.636 -2.252 -26.290 1.00 88.69 85 PRO A CA 1
ATOM 663 C C . PRO A 1 85 ? 14.416 -3.467 -25.373 1.00 88.69 85 PRO A C 1
ATOM 665 O O . PRO A 1 85 ? 13.318 -4.010 -25.310 1.00 88.69 85 PRO A O 1
ATOM 668 N N . MET A 1 86 ? 15.441 -3.887 -24.622 1.00 85.56 86 MET A N 1
ATOM 669 C CA . MET A 1 86 ? 15.356 -5.027 -23.696 1.00 85.56 86 MET A CA 1
ATOM 670 C C . MET A 1 86 ? 14.352 -4.808 -22.551 1.00 85.56 86 MET A C 1
ATOM 672 O O . MET A 1 86 ? 13.723 -5.766 -22.104 1.00 85.56 86 MET A O 1
ATOM 676 N N . PHE A 1 87 ? 14.183 -3.565 -22.095 1.00 87.75 87 PHE A N 1
ATOM 677 C CA . PHE A 1 87 ? 13.302 -3.207 -20.978 1.00 87.75 87 PHE A CA 1
ATOM 678 C C . PHE A 1 87 ? 11.928 -2.694 -21.439 1.00 87.75 87 PHE A C 1
ATOM 680 O O . PHE A 1 87 ? 11.120 -2.290 -20.616 1.00 87.75 87 PHE A O 1
ATOM 687 N N . GLN A 1 88 ? 11.645 -2.721 -22.746 1.00 81.56 88 GLN A N 1
ATOM 688 C CA . GLN A 1 88 ? 10.326 -2.389 -23.311 1.00 81.56 88 GLN A CA 1
ATOM 689 C C . GLN A 1 88 ? 9.413 -3.616 -23.456 1.00 81.56 88 GLN A C 1
ATOM 691 O O . GLN A 1 88 ? 8.282 -3.508 -23.927 1.00 81.56 88 GLN A O 1
ATOM 696 N N . SER A 1 89 ? 9.908 -4.801 -23.092 1.00 76.81 89 SER A N 1
ATOM 697 C CA . SER A 1 89 ? 9.125 -6.035 -23.104 1.00 76.81 89 SER A CA 1
ATOM 698 C C . SER A 1 89 ? 8.285 -6.177 -21.829 1.00 76.81 89 SER A C 1
ATOM 700 O O . SER A 1 89 ? 8.579 -5.561 -20.813 1.00 76.81 89 SER A O 1
ATOM 702 N N . ASN A 1 90 ? 7.283 -7.062 -21.843 1.00 76.69 90 ASN A N 1
ATOM 703 C CA . ASN A 1 90 ? 6.536 -7.444 -20.633 1.00 76.69 90 ASN A CA 1
ATOM 704 C C . ASN A 1 90 ? 7.357 -8.332 -19.666 1.00 76.69 90 ASN A C 1
ATOM 706 O O . ASN A 1 90 ? 6.790 -8.927 -18.748 1.00 76.69 90 ASN A O 1
ATOM 710 N N . ALA A 1 91 ? 8.663 -8.500 -19.902 1.00 82.06 91 ALA A N 1
ATOM 711 C CA . ALA A 1 91 ? 9.529 -9.275 -19.028 1.00 82.06 91 ALA A CA 1
ATOM 712 C C . ALA A 1 91 ? 9.845 -8.476 -17.760 1.00 82.06 91 ALA A C 1
ATOM 714 O O . ALA A 1 91 ? 10.280 -7.332 -17.838 1.00 82.06 91 ALA A O 1
ATOM 715 N N . VAL A 1 92 ? 9.664 -9.112 -16.603 1.00 88.25 92 VAL A N 1
ATOM 716 C CA . VAL A 1 92 ? 10.003 -8.525 -15.304 1.00 88.25 92 VAL A CA 1
ATOM 717 C C . VAL A 1 92 ? 11.474 -8.780 -14.997 1.00 88.25 92 VAL A C 1
ATOM 719 O O . VAL A 1 92 ? 11.953 -9.909 -15.096 1.00 88.25 92 VAL A O 1
ATOM 722 N N . PHE A 1 93 ? 12.181 -7.752 -14.548 1.00 92.75 93 PHE A N 1
ATOM 723 C CA . PHE A 1 93 ? 13.563 -7.846 -14.100 1.00 92.75 93 PHE A CA 1
ATOM 724 C C . PHE A 1 93 ? 13.688 -7.664 -12.586 1.00 92.75 93 PHE A C 1
ATOM 726 O O . PHE A 1 93 ? 12.862 -7.041 -11.919 1.00 92.75 93 PHE A O 1
ATOM 733 N N . VAL A 1 94 ? 14.780 -8.175 -12.012 1.00 92.94 94 VAL A N 1
ATOM 734 C CA . VAL A 1 94 ? 14.997 -8.157 -10.552 1.00 92.94 94 VAL A CA 1
ATOM 735 C C . VAL A 1 94 ? 14.931 -6.770 -9.902 1.00 92.94 94 VAL A C 1
ATOM 737 O O . VAL A 1 94 ? 14.563 -6.669 -8.733 1.00 92.94 94 VAL A O 1
ATOM 740 N N . HIS A 1 95 ? 15.265 -5.698 -10.627 1.00 92.75 95 HIS A N 1
ATOM 741 C CA . HIS A 1 95 ? 15.173 -4.340 -10.091 1.00 92.75 95 HIS A CA 1
ATOM 742 C C . HIS A 1 95 ? 13.720 -3.897 -9.883 1.00 92.75 95 HIS A C 1
ATOM 744 O O . HIS A 1 95 ? 13.438 -3.219 -8.902 1.00 92.75 95 HIS A O 1
ATOM 750 N N . GLU A 1 96 ? 12.785 -4.332 -10.729 1.00 90.75 96 GLU A N 1
ATOM 751 C CA . GLU A 1 96 ? 11.356 -4.037 -10.578 1.00 90.75 96 GLU A CA 1
ATOM 752 C C . GLU A 1 96 ? 10.769 -4.757 -9.362 1.00 90.75 96 GLU A C 1
ATOM 754 O O . GLU A 1 96 ? 10.012 -4.167 -8.594 1.00 90.75 96 GLU A O 1
ATOM 759 N N . ILE A 1 97 ? 11.197 -6.001 -9.116 1.00 88.25 97 ILE A N 1
ATOM 760 C CA . ILE A 1 97 ? 10.839 -6.755 -7.904 1.00 88.25 97 ILE A CA 1
ATOM 761 C C . ILE A 1 97 ? 11.361 -6.035 -6.654 1.00 88.25 97 ILE A C 1
ATOM 763 O O . ILE A 1 97 ? 10.637 -5.900 -5.666 1.00 88.25 97 ILE A O 1
ATOM 767 N N . ALA A 1 98 ? 12.604 -5.545 -6.696 1.00 89.12 98 ALA A N 1
ATOM 768 C CA . ALA A 1 98 ? 13.188 -4.787 -5.595 1.00 89.12 98 ALA A CA 1
ATOM 769 C C . ALA A 1 98 ? 12.434 -3.471 -5.341 1.00 89.12 98 ALA A C 1
ATOM 771 O O . ALA A 1 98 ? 12.085 -3.190 -4.196 1.00 89.12 98 ALA A O 1
ATOM 772 N N . ILE A 1 99 ? 12.134 -2.694 -6.389 1.00 90.12 99 ILE A N 1
ATOM 773 C CA . ILE A 1 99 ? 11.341 -1.457 -6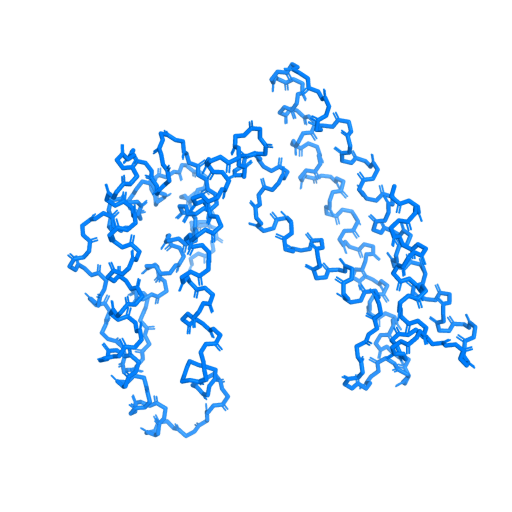.286 1.00 90.12 99 ILE A CA 1
ATOM 774 C C . ILE A 1 99 ? 9.965 -1.758 -5.696 1.00 90.12 99 ILE A C 1
ATOM 776 O O . ILE A 1 99 ? 9.531 -1.069 -4.773 1.00 90.12 99 ILE A O 1
ATOM 780 N N . TYR A 1 100 ? 9.294 -2.805 -6.178 1.00 85.69 100 TYR A N 1
ATOM 781 C CA . TYR A 1 100 ? 7.999 -3.219 -5.656 1.00 85.69 100 TYR A CA 1
ATOM 782 C C . TYR A 1 100 ? 8.069 -3.554 -4.161 1.00 85.69 100 TYR A C 1
ATOM 784 O O . TYR A 1 100 ? 7.242 -3.072 -3.387 1.00 85.69 100 TYR A O 1
ATOM 792 N N . ALA A 1 101 ? 9.072 -4.327 -3.733 1.00 82.31 101 ALA A N 1
ATOM 793 C CA . ALA A 1 101 ? 9.263 -4.670 -2.325 1.00 82.31 101 ALA A CA 1
ATOM 794 C C . ALA A 1 101 ? 9.508 -3.423 -1.455 1.00 82.31 101 ALA A C 1
ATOM 796 O O . ALA A 1 101 ? 8.913 -3.291 -0.382 1.00 82.31 101 ALA A O 1
ATOM 797 N N . TRP A 1 102 ? 10.313 -2.475 -1.943 1.00 85.12 102 TRP A N 1
ATOM 798 C CA . TRP A 1 102 ? 10.539 -1.187 -1.285 1.00 85.12 102 TRP A CA 1
ATOM 799 C C . TRP A 1 102 ? 9.261 -0.363 -1.171 1.00 85.12 102 TRP A C 1
ATOM 801 O O . TRP A 1 102 ? 8.892 0.056 -0.075 1.00 85.12 102 TRP A O 1
ATOM 811 N N . MET A 1 103 ? 8.542 -0.179 -2.278 1.00 82.56 103 MET A N 1
ATOM 812 C CA . MET A 1 103 ? 7.263 0.527 -2.287 1.00 82.56 103 MET A CA 1
ATOM 813 C C . MET A 1 103 ? 6.253 -0.123 -1.346 1.00 82.56 103 MET A C 1
ATOM 815 O O . MET A 1 103 ? 5.520 0.586 -0.660 1.00 82.56 103 MET A O 1
ATOM 819 N N . LYS A 1 104 ? 6.215 -1.458 -1.287 1.00 77.00 104 LYS A N 1
ATOM 820 C CA . LYS A 1 104 ? 5.351 -2.193 -0.364 1.00 77.00 104 LYS A CA 1
ATOM 821 C C . LYS A 1 104 ? 5.699 -1.864 1.089 1.00 77.00 104 LYS A C 1
ATOM 823 O O . LYS A 1 104 ? 4.806 -1.461 1.827 1.00 77.00 104 LYS A O 1
ATOM 828 N N . SER A 1 105 ? 6.970 -1.948 1.484 1.00 76.06 105 SER A N 1
ATOM 829 C CA . SER A 1 105 ? 7.403 -1.617 2.853 1.00 76.06 105 SER A CA 1
ATOM 830 C C . SER A 1 105 ? 7.117 -0.156 3.224 1.00 76.06 105 SER A C 1
ATOM 832 O O . SER A 1 105 ? 6.617 0.128 4.315 1.00 76.06 105 SER A O 1
ATOM 834 N N . LEU A 1 106 ? 7.358 0.781 2.302 1.00 76.38 106 LEU A N 1
ATOM 835 C CA . LEU A 1 106 ? 7.031 2.194 2.499 1.00 76.38 106 LEU A CA 1
ATOM 836 C C . LEU A 1 106 ? 5.528 2.400 2.723 1.00 76.38 106 LEU A C 1
ATOM 838 O O . LEU A 1 106 ? 5.137 3.056 3.688 1.00 76.38 106 LEU A O 1
ATOM 842 N N . LYS A 1 107 ? 4.685 1.795 1.876 1.00 69.88 107 LYS A N 1
ATOM 843 C CA . LYS A 1 107 ? 3.217 1.861 1.982 1.00 69.88 107 LYS A CA 1
ATOM 844 C C . LYS A 1 107 ? 2.684 1.203 3.250 1.00 69.88 107 LYS A C 1
ATOM 846 O O . LYS A 1 107 ? 1.709 1.683 3.815 1.00 69.88 107 LYS A O 1
ATOM 851 N N . GLN A 1 108 ? 3.341 0.146 3.718 1.00 69.56 108 GLN A N 1
ATOM 852 C CA . GLN A 1 108 ? 3.025 -0.496 4.991 1.00 69.56 108 GLN A CA 1
ATOM 853 C C . GLN A 1 108 ? 3.418 0.364 6.198 1.00 69.56 108 GLN A C 1
ATOM 855 O O . GLN A 1 108 ? 3.049 0.022 7.310 1.00 69.56 108 GLN A O 1
ATOM 860 N N . GLY A 1 109 ? 4.098 1.502 6.018 1.00 70.50 109 GLY A N 1
ATOM 861 C CA . GLY A 1 109 ? 4.369 2.452 7.097 1.00 70.50 109 GLY A CA 1
ATOM 862 C C . GLY A 1 109 ? 5.553 2.069 7.980 1.00 70.50 109 GLY A C 1
ATOM 863 O O . GLY A 1 109 ? 5.648 2.536 9.118 1.00 70.50 109 GLY A O 1
ATOM 864 N N . SER A 1 110 ? 6.480 1.247 7.469 1.00 67.94 110 SER A N 1
ATOM 865 C CA . SER A 1 110 ? 7.672 0.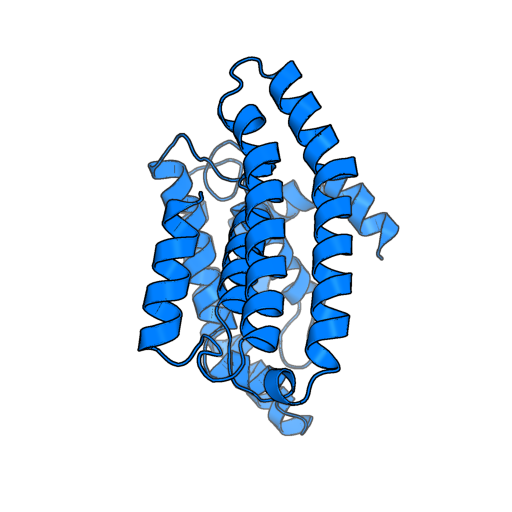825 8.216 1.00 67.94 110 SER A CA 1
ATOM 866 C C . SER A 1 110 ? 8.516 2.022 8.689 1.00 67.94 110 SER A C 1
ATOM 868 O O . SER A 1 110 ? 9.075 1.990 9.782 1.00 67.94 110 SER A O 1
ATOM 870 N N . ILE A 1 111 ? 8.562 3.114 7.915 1.00 64.81 111 ILE A N 1
ATOM 871 C CA . ILE A 1 111 ? 9.320 4.333 8.263 1.00 64.81 111 ILE A CA 1
ATOM 872 C C . ILE A 1 111 ? 8.517 5.277 9.156 1.00 64.81 111 ILE A C 1
ATOM 874 O O . ILE A 1 111 ? 9.061 5.887 10.073 1.00 64.81 111 ILE A O 1
ATOM 878 N N . THR A 1 112 ? 7.213 5.397 8.919 1.00 68.44 112 THR A N 1
ATOM 879 C CA . THR A 1 112 ? 6.352 6.337 9.651 1.00 68.44 112 THR A CA 1
ATOM 880 C C . THR A 1 112 ? 6.038 5.858 11.066 1.00 68.44 112 THR A C 1
ATOM 882 O O . THR A 1 112 ? 5.553 6.637 11.879 1.00 68.44 112 THR A O 1
ATOM 885 N N . GLY A 1 113 ? 6.343 4.596 11.394 1.00 76.62 113 GLY A N 1
ATOM 886 C CA . GLY A 1 113 ? 5.958 3.981 12.667 1.00 76.62 113 GLY A CA 1
ATOM 887 C C . GLY A 1 113 ? 4.479 3.604 12.725 1.00 76.62 113 GLY A C 1
ATOM 888 O O . GLY A 1 113 ? 3.995 3.235 13.787 1.00 76.62 113 GLY A O 1
ATOM 889 N N . LEU A 1 114 ? 3.778 3.680 11.590 1.00 83.31 114 LEU A N 1
ATOM 890 C CA . LEU A 1 114 ? 2.388 3.244 11.457 1.00 83.31 114 LEU A CA 1
ATOM 891 C C . LEU A 1 114 ? 2.275 1.725 11.261 1.00 83.31 114 LEU A C 1
ATOM 893 O O . LEU A 1 114 ? 1.170 1.186 11.309 1.00 83.31 114 LEU A O 1
ATOM 897 N N . TYR A 1 115 ? 3.406 1.041 11.057 1.00 84.94 115 TYR A N 1
ATOM 898 C CA . TYR A 1 115 ? 3.511 -0.404 11.212 1.00 84.94 115 TYR A CA 1
ATOM 899 C C . TYR A 1 115 ? 4.116 -0.753 12.578 1.00 84.94 115 TYR A C 1
ATOM 901 O O . TYR A 1 115 ? 5.223 -0.292 12.879 1.00 84.94 115 TYR A O 1
ATOM 909 N N . PRO A 1 116 ? 3.459 -1.587 13.397 1.00 83.56 116 PRO A N 1
ATOM 910 C CA . PRO A 1 116 ? 3.982 -1.985 14.699 1.00 83.56 116 PRO A CA 1
ATOM 911 C C . PRO A 1 116 ? 5.100 -3.033 14.550 1.00 83.56 116 PRO A C 1
ATOM 913 O O . PRO A 1 116 ? 4.883 -4.231 14.669 1.00 83.56 116 PRO A O 1
ATOM 916 N N . THR A 1 117 ? 6.336 -2.593 14.305 1.00 76.50 117 THR A N 1
ATOM 917 C CA . THR A 1 117 ? 7.488 -3.495 14.086 1.00 76.50 117 THR A CA 1
ATOM 918 C C . THR A 1 117 ? 7.988 -4.201 15.351 1.00 76.50 117 THR A C 1
ATOM 920 O O . THR A 1 117 ? 8.768 -5.142 15.251 1.00 76.50 117 THR A O 1
ATOM 923 N N . THR A 1 118 ? 7.591 -3.735 16.537 1.00 78.75 118 THR A N 1
ATOM 924 C CA . THR A 1 118 ? 8.039 -4.267 17.839 1.00 78.75 118 THR A CA 1
ATOM 925 C C . THR A 1 118 ? 6.980 -5.107 18.553 1.00 78.75 118 THR A C 1
ATOM 927 O O . THR A 1 118 ? 7.269 -5.670 19.603 1.00 78.75 118 THR A O 1
ATOM 930 N N . ASP A 1 119 ? 5.764 -5.191 18.009 1.00 82.31 119 ASP A N 1
ATOM 931 C CA . ASP A 1 119 ? 4.661 -5.988 18.550 1.00 82.31 119 ASP A CA 1
ATOM 932 C C . ASP A 1 119 ? 4.148 -6.932 17.450 1.00 82.31 119 ASP A C 1
ATOM 934 O O . ASP A 1 119 ? 3.367 -6.513 16.589 1.00 82.31 119 ASP A O 1
ATOM 938 N N . PRO A 1 120 ? 4.584 -8.208 17.454 1.00 84.06 120 PRO A N 1
ATOM 939 C CA . PRO A 1 120 ? 4.197 -9.177 16.434 1.00 84.06 120 PRO A CA 1
ATOM 940 C C . PRO A 1 120 ? 2.687 -9.415 16.347 1.00 84.06 120 PRO A C 1
ATOM 942 O O . PRO A 1 120 ? 2.172 -9.676 15.261 1.00 84.06 120 PRO A O 1
ATOM 945 N N . LEU A 1 121 ? 1.960 -9.315 17.466 1.00 88.38 121 LEU A N 1
ATOM 946 C CA . LEU A 1 121 ? 0.512 -9.502 17.462 1.00 88.38 121 LEU A CA 1
ATOM 947 C C . LEU A 1 121 ? -0.175 -8.301 16.814 1.00 88.38 121 LEU A C 1
ATOM 949 O O . LEU A 1 121 ? -1.080 -8.483 16.003 1.00 88.38 121 LEU A O 1
ATOM 953 N N . ALA A 1 122 ? 0.254 -7.081 17.134 1.00 88.44 122 ALA A N 1
ATOM 954 C CA . ALA A 1 122 ? -0.262 -5.890 16.466 1.00 88.44 122 ALA A CA 1
ATOM 955 C C . ALA A 1 122 ? 0.077 -5.890 14.964 1.00 88.44 122 ALA A C 1
ATOM 957 O O . ALA A 1 122 ? -0.774 -5.522 14.155 1.00 88.44 122 ALA A O 1
ATOM 958 N N . ALA A 1 123 ? 1.272 -6.356 14.584 1.00 87.56 123 ALA A N 1
ATOM 959 C CA . ALA A 1 123 ? 1.686 -6.501 13.187 1.00 87.56 123 ALA A CA 1
ATOM 960 C C . ALA A 1 123 ? 0.780 -7.480 12.437 1.00 87.56 123 ALA A C 1
ATOM 962 O O . ALA A 1 123 ? 0.217 -7.129 11.404 1.00 87.56 123 ALA A O 1
ATOM 963 N N . PHE A 1 124 ? 0.535 -8.656 13.021 1.00 90.81 124 PHE A N 1
ATOM 964 C CA . PHE A 1 124 ? -0.372 -9.653 12.457 1.00 90.81 124 PHE A CA 1
ATOM 965 C C . PHE A 1 124 ? -1.782 -9.097 12.218 1.00 90.81 124 PHE A C 1
ATOM 967 O O . PHE A 1 124 ? -2.383 -9.362 11.182 1.00 90.81 124 PHE A O 1
ATOM 974 N N . ARG A 1 125 ? -2.315 -8.291 13.146 1.00 94.06 125 ARG A N 1
ATOM 975 C CA . ARG A 1 125 ? -3.637 -7.662 12.972 1.00 94.06 125 ARG A CA 1
ATOM 976 C C . ARG A 1 125 ? -3.660 -6.675 11.812 1.00 94.06 125 ARG A C 1
ATOM 978 O O . ARG A 1 125 ? -4.667 -6.589 11.117 1.00 94.06 125 ARG A O 1
ATOM 985 N N . VAL A 1 126 ? -2.579 -5.917 11.621 1.00 92.69 126 VAL A N 1
ATOM 986 C CA . VAL A 1 126 ? -2.435 -5.032 10.460 1.00 92.69 126 VAL A CA 1
ATOM 987 C C . VAL A 1 126 ? -2.415 -5.861 9.180 1.00 92.69 126 VAL A C 1
ATOM 989 O O . VAL A 1 126 ? -3.213 -5.591 8.285 1.00 92.69 126 VAL A O 1
ATOM 992 N N . ASP A 1 127 ? -1.569 -6.889 9.117 1.00 91.44 127 ASP A N 1
ATOM 993 C CA . ASP A 1 127 ? -1.463 -7.771 7.953 1.00 91.44 127 ASP A CA 1
ATOM 994 C C . ASP A 1 127 ? -2.799 -8.436 7.610 1.00 91.44 127 ASP A C 1
ATOM 996 O O . ASP A 1 127 ? -3.190 -8.468 6.448 1.00 91.44 127 ASP A O 1
ATOM 1000 N N . GLU A 1 128 ? -3.548 -8.902 8.608 1.00 93.50 128 GLU A N 1
ATOM 1001 C CA . GLU A 1 128 ? -4.858 -9.520 8.407 1.00 93.50 128 GLU A CA 1
ATOM 1002 C C . GLU A 1 128 ? -5.868 -8.564 7.755 1.00 93.50 128 GLU A C 1
ATOM 1004 O O . GLU A 1 128 ? -6.592 -8.961 6.842 1.00 93.50 128 GLU A O 1
ATOM 1009 N N . ILE A 1 129 ? -5.896 -7.290 8.166 1.00 96.31 129 ILE A N 1
ATOM 1010 C CA . ILE A 1 129 ? -6.735 -6.273 7.514 1.00 96.31 129 ILE A CA 1
ATOM 1011 C C . ILE A 1 129 ? -6.315 -6.080 6.051 1.00 96.31 129 ILE A C 1
ATOM 1013 O O . ILE A 1 129 ? -7.176 -6.022 5.172 1.00 96.31 129 ILE A O 1
ATOM 1017 N N . PHE A 1 130 ? -5.009 -6.018 5.772 1.00 91.88 130 PHE A N 1
ATOM 1018 C CA . PHE A 1 130 ? -4.505 -5.901 4.401 1.00 91.88 130 PHE A CA 1
ATOM 1019 C C . PHE A 1 130 ? -4.861 -7.113 3.545 1.00 91.88 130 PHE A C 1
ATOM 1021 O O . PHE A 1 130 ? -5.285 -6.920 2.413 1.00 91.88 130 PHE A O 1
ATOM 1028 N N . VAL A 1 131 ? -4.762 -8.334 4.076 1.00 92.88 131 VAL A N 1
ATOM 1029 C CA . VAL A 1 131 ? -5.135 -9.557 3.348 1.00 92.88 131 VAL A CA 1
ATOM 1030 C C . VAL A 1 131 ? -6.593 -9.496 2.897 1.00 92.88 131 VAL A C 1
ATOM 1032 O O . VAL A 1 131 ? -6.869 -9.723 1.723 1.00 92.88 131 VAL A O 1
ATOM 1035 N N . LEU A 1 132 ? -7.519 -9.108 3.778 1.00 94.38 132 LEU A N 1
ATOM 1036 C CA . LEU A 1 132 ? -8.942 -8.995 3.430 1.00 94.38 132 LEU A CA 1
ATOM 1037 C C . LEU A 1 132 ? -9.201 -7.954 2.327 1.00 94.38 132 LEU A C 1
ATOM 1039 O O . LEU A 1 132 ? -10.037 -8.161 1.444 1.00 94.38 132 LEU A O 1
ATOM 1043 N N . ILE A 1 133 ? -8.482 -6.830 2.373 1.00 93.31 133 ILE A N 1
ATOM 1044 C CA . ILE A 1 133 ? -8.574 -5.768 1.366 1.00 93.31 133 ILE A CA 1
ATOM 1045 C C . ILE A 1 133 ? -7.970 -6.236 0.033 1.00 93.31 133 ILE A C 1
ATOM 1047 O O . ILE A 1 133 ? -8.588 -6.072 -1.022 1.00 93.31 133 ILE A O 1
ATOM 1051 N N . ASP A 1 134 ? -6.790 -6.851 0.076 1.00 87.69 134 ASP A N 1
ATOM 1052 C CA . ASP A 1 134 ? -6.080 -7.360 -1.094 1.00 87.69 134 ASP A CA 1
ATOM 1053 C C . ASP A 1 134 ? -6.873 -8.474 -1.782 1.00 87.69 134 ASP A C 1
ATOM 1055 O O . ASP A 1 134 ? -6.936 -8.494 -3.008 1.00 87.69 134 ASP A O 1
ATOM 1059 N N . GLU A 1 135 ? -7.522 -9.369 -1.035 1.00 91.06 135 GLU A N 1
ATOM 1060 C CA . GLU A 1 135 ? -8.398 -10.405 -1.592 1.00 91.06 135 GLU A CA 1
ATOM 1061 C C . GLU A 1 135 ? -9.544 -9.804 -2.416 1.00 91.06 135 GLU A C 1
ATOM 1063 O O . GLU A 1 135 ? -9.845 -10.296 -3.506 1.00 91.06 135 GLU A O 1
ATOM 1068 N N . MET A 1 136 ? -10.151 -8.707 -1.951 1.00 93.31 136 MET A N 1
ATOM 1069 C CA . MET A 1 136 ? -11.208 -8.015 -2.693 1.00 93.31 136 MET A CA 1
ATOM 1070 C C . MET A 1 136 ? -10.680 -7.440 -4.010 1.00 93.31 136 MET A C 1
ATOM 1072 O O . MET A 1 136 ? -11.226 -7.740 -5.075 1.00 93.31 136 MET A O 1
ATOM 1076 N N . PHE A 1 137 ? -9.614 -6.637 -3.950 1.00 88.38 137 PHE A N 1
ATOM 1077 C CA . PHE A 1 137 ? -9.085 -5.925 -5.118 1.00 88.38 137 PHE A CA 1
ATOM 1078 C C . PHE A 1 137 ? -8.371 -6.838 -6.119 1.00 88.38 137 PHE A C 1
ATOM 1080 O O . PHE A 1 137 ? -8.394 -6.569 -7.323 1.00 88.38 137 PHE A O 1
ATOM 1087 N N . ASN A 1 138 ? -7.759 -7.924 -5.645 1.00 86.62 138 ASN A N 1
ATOM 1088 C CA . ASN A 1 138 ? -7.088 -8.903 -6.496 1.00 86.62 138 ASN A CA 1
ATOM 1089 C C . ASN A 1 138 ? -8.021 -10.018 -6.984 1.00 86.62 138 ASN A C 1
ATOM 1091 O O . ASN A 1 138 ? -7.588 -10.841 -7.795 1.00 86.62 138 ASN A O 1
ATOM 1095 N N . SER A 1 139 ? -9.285 -10.047 -6.544 1.00 89.12 139 SER A N 1
ATOM 1096 C CA . SER A 1 139 ? -10.262 -11.015 -7.045 1.00 89.12 139 SER A CA 1
ATOM 1097 C C . SER A 1 139 ? -10.441 -10.885 -8.567 1.00 89.12 139 SER A C 1
ATOM 1099 O O . SER A 1 139 ? -10.450 -9.764 -9.088 1.00 89.12 139 SER A O 1
ATOM 1101 N N . PRO A 1 140 ? -10.626 -11.997 -9.306 1.00 88.38 140 PRO A N 1
ATOM 1102 C CA . PRO A 1 140 ? -10.880 -11.944 -10.748 1.00 88.38 140 PRO A CA 1
ATOM 1103 C C . PRO A 1 140 ? -12.052 -11.021 -11.095 1.00 88.38 140 PRO A C 1
ATOM 1105 O O . PRO A 1 140 ? -11.919 -10.154 -11.953 1.00 88.38 140 PRO A O 1
ATOM 1108 N N . ALA A 1 141 ? -13.140 -11.112 -10.320 1.00 88.12 141 ALA A N 1
ATOM 1109 C CA . ALA A 1 141 ? -14.315 -10.262 -10.475 1.00 88.12 141 ALA A CA 1
ATOM 1110 C C . ALA A 1 141 ? -13.967 -8.768 -10.404 1.00 88.12 141 ALA A C 1
ATOM 1112 O O . ALA A 1 141 ? -14.442 -7.992 -11.229 1.00 88.12 141 ALA A O 1
ATOM 1113 N N . TRP A 1 142 ? -13.124 -8.346 -9.453 1.00 88.31 142 TRP A N 1
ATOM 1114 C CA . TRP A 1 142 ? -12.701 -6.950 -9.375 1.00 88.31 142 TRP A CA 1
ATOM 1115 C C . TRP A 1 142 ? -11.782 -6.570 -10.538 1.00 88.31 142 TRP A C 1
ATOM 1117 O O . TRP A 1 142 ? -11.991 -5.536 -11.177 1.00 88.31 142 TRP A O 1
ATOM 1127 N N . ARG A 1 143 ? -10.779 -7.402 -10.845 1.00 86.94 143 ARG A N 1
ATOM 1128 C CA . ARG A 1 143 ? -9.773 -7.109 -11.881 1.00 86.94 143 ARG A CA 1
ATOM 1129 C C . ARG A 1 143 ? -10.393 -6.961 -13.266 1.00 86.94 143 ARG A C 1
ATOM 1131 O O . ARG A 1 143 ? -10.011 -6.044 -13.989 1.00 86.94 143 ARG A O 1
ATOM 1138 N N . GLU A 1 144 ? -11.380 -7.784 -13.603 1.00 87.38 144 GLU A N 1
ATOM 1139 C CA . GLU A 1 144 ? -12.092 -7.686 -14.880 1.00 87.38 144 GLU A CA 1
ATOM 1140 C C . GLU A 1 144 ? -12.820 -6.338 -15.037 1.00 87.38 144 GLU A C 1
ATOM 1142 O O . GLU A 1 144 ? -12.839 -5.772 -16.128 1.00 87.38 144 GLU A O 1
ATOM 1147 N N . THR A 1 145 ? -13.341 -5.741 -13.955 1.00 86.06 145 THR A N 1
ATOM 1148 C CA . THR A 1 145 ? -13.986 -4.411 -14.046 1.00 86.06 145 THR A CA 1
ATOM 1149 C C . THR A 1 145 ? -13.020 -3.265 -14.345 1.00 86.06 145 THR A C 1
ATOM 1151 O O . THR A 1 145 ? -13.453 -2.177 -14.723 1.00 86.06 145 THR A O 1
ATOM 1154 N N . VAL A 1 146 ? -11.716 -3.459 -14.136 1.00 81.81 146 VAL A N 1
ATOM 1155 C CA . VAL A 1 146 ? -10.701 -2.420 -14.374 1.00 81.81 146 VAL A CA 1
ATOM 1156 C C . VAL A 1 146 ? -10.313 -2.361 -15.854 1.00 81.81 146 VAL A C 1
ATOM 1158 O O . VAL A 1 146 ? -9.970 -1.292 -16.369 1.00 81.81 146 VAL A O 1
ATOM 1161 N N . THR A 1 147 ? -10.375 -3.498 -16.546 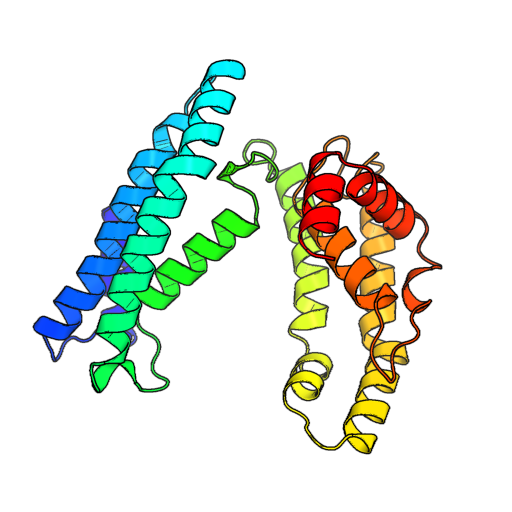1.00 81.62 147 THR A N 1
ATOM 1162 C CA . THR A 1 147 ? -9.998 -3.621 -17.958 1.00 81.62 147 THR A CA 1
ATOM 1163 C C . THR A 1 147 ? -11.187 -3.515 -18.908 1.00 81.62 147 THR A C 1
ATOM 1165 O O . THR A 1 147 ? -10.982 -3.144 -20.063 1.00 81.62 147 THR A O 1
ATOM 1168 N N . GLU A 1 148 ? -12.410 -3.778 -18.438 1.00 88.06 148 GLU A N 1
ATOM 1169 C CA . GLU A 1 148 ? -13.629 -3.675 -19.244 1.00 88.06 148 GLU A CA 1
ATOM 1170 C C . GLU A 1 148 ? -13.896 -2.233 -19.723 1.00 88.06 148 GLU A C 1
ATOM 1172 O O . GLU A 1 148 ? -13.711 -1.256 -18.988 1.00 88.06 148 GLU A O 1
ATOM 1177 N N . ARG A 1 149 ? -14.308 -2.105 -20.989 1.00 90.81 149 ARG A N 1
ATOM 1178 C CA . ARG A 1 149 ? -14.558 -0.833 -21.683 1.00 90.81 149 ARG A CA 1
ATOM 1179 C C . ARG A 1 149 ? -16.020 -0.653 -22.073 1.00 90.81 149 ARG A C 1
ATOM 1181 O O . ARG A 1 149 ? -16.454 0.486 -22.206 1.00 90.81 149 ARG A O 1
ATOM 1188 N N . ASP A 1 150 ? -16.769 -1.741 -22.228 1.00 94.25 150 ASP A N 1
ATOM 1189 C CA . ASP A 1 150 ? -18.203 -1.681 -22.481 1.00 94.25 150 ASP A CA 1
ATOM 1190 C C . ASP A 1 150 ? -18.946 -1.192 -21.229 1.00 94.25 150 ASP A C 1
ATOM 1192 O O . ASP A 1 150 ? -18.851 -1.790 -20.153 1.00 94.25 150 ASP A O 1
ATOM 1196 N N . HIS A 1 151 ? -19.671 -0.079 -21.358 1.00 90.00 151 HIS A N 1
ATOM 1197 C CA . HIS A 1 151 ? -20.297 0.596 -20.223 1.00 90.00 151 HIS A CA 1
ATOM 1198 C C . HIS A 1 151 ? -21.423 -0.219 -19.573 1.00 90.00 151 HIS A C 1
ATOM 1200 O O . HIS A 1 151 ? -21.495 -0.269 -18.341 1.00 90.00 151 HIS A O 1
ATOM 1206 N N . ASP A 1 152 ? -22.267 -0.880 -20.365 1.00 93.00 152 ASP A N 1
ATOM 1207 C CA . ASP A 1 152 ? -23.418 -1.636 -19.860 1.00 93.00 152 ASP A CA 1
ATOM 1208 C C . ASP A 1 152 ? -22.971 -2.938 -19.195 1.00 93.00 152 ASP A C 1
ATOM 1210 O O . ASP A 1 152 ? -23.475 -3.331 -18.135 1.00 93.00 152 ASP A O 1
ATOM 1214 N N . LYS A 1 153 ? -21.972 -3.602 -19.781 1.00 93.75 153 LYS A N 1
ATOM 1215 C CA . LYS A 1 153 ? -21.333 -4.773 -19.186 1.00 93.75 153 LYS A CA 1
ATOM 1216 C C . LYS A 1 153 ? -20.621 -4.401 -17.889 1.00 93.75 153 LYS A C 1
ATOM 1218 O O . LYS A 1 153 ? -20.811 -5.078 -16.878 1.00 93.75 153 LYS A O 1
ATOM 1223 N N . LEU A 1 154 ? -19.871 -3.299 -17.881 1.00 91.19 154 LEU A N 1
ATOM 1224 C CA . LEU A 1 154 ? -19.177 -2.803 -16.694 1.00 91.19 154 LEU A CA 1
ATOM 1225 C C . LEU A 1 154 ? -20.147 -2.462 -15.555 1.00 91.19 154 LEU A C 1
ATOM 1227 O O . LEU A 1 154 ? -19.854 -2.764 -14.396 1.00 91.19 154 LEU A O 1
ATOM 1231 N N . LEU A 1 155 ? -21.306 -1.876 -15.872 1.00 93.38 155 LEU A N 1
ATOM 1232 C CA . LEU A 1 155 ? -22.366 -1.603 -14.901 1.00 93.38 155 LEU A CA 1
ATOM 1233 C C . LEU A 1 155 ? -22.854 -2.901 -14.240 1.00 93.38 155 LEU A C 1
ATOM 1235 O O . LEU A 1 155 ? -22.809 -3.015 -13.015 1.00 93.38 155 LEU A O 1
ATOM 1239 N N . LYS A 1 156 ? -23.224 -3.910 -15.039 1.00 93.38 156 LYS A N 1
ATOM 1240 C CA . LYS A 1 156 ? -23.686 -5.217 -14.535 1.00 93.38 156 LYS A CA 1
ATOM 1241 C C . LYS A 1 156 ? -22.628 -5.930 -13.692 1.00 93.38 156 LYS A C 1
ATOM 1243 O O . LYS A 1 156 ? -22.948 -6.507 -12.654 1.00 93.38 156 LYS A O 1
ATOM 1248 N N . MET A 1 157 ? -21.360 -5.878 -14.102 1.00 93.44 157 MET A N 1
ATOM 1249 C CA . MET A 1 157 ? -20.264 -6.469 -13.327 1.00 93.44 157 MET A CA 1
ATOM 1250 C C . MET A 1 157 ? -20.118 -5.794 -11.961 1.00 93.44 157 MET A C 1
ATOM 1252 O O . MET A 1 157 ? -19.962 -6.472 -10.946 1.00 93.44 157 MET A O 1
ATOM 1256 N N . ARG A 1 158 ? -20.214 -4.461 -11.913 1.00 93.62 158 ARG A N 1
ATOM 1257 C CA . ARG A 1 158 ? -20.132 -3.685 -10.670 1.00 93.62 158 ARG A CA 1
ATOM 1258 C C . ARG A 1 158 ? -21.323 -3.913 -9.744 1.00 93.62 158 ARG A C 1
ATOM 1260 O O . ARG A 1 158 ? -21.112 -4.026 -8.540 1.00 93.62 158 ARG A O 1
ATOM 1267 N N . GLU A 1 159 ? -22.528 -4.085 -10.282 1.00 94.56 159 GLU A N 1
ATOM 1268 C CA . GLU A 1 159 ? -23.678 -4.548 -9.492 1.00 94.56 159 GLU A CA 1
ATOM 1269 C C . GLU A 1 159 ? -23.421 -5.933 -8.882 1.00 94.56 159 GLU A C 1
ATOM 1271 O O . GLU A 1 159 ? -23.791 -6.191 -7.736 1.00 94.56 159 GLU A O 1
ATOM 1276 N N . GLY A 1 160 ? -22.747 -6.817 -9.625 1.00 94.44 160 GLY A N 1
ATOM 1277 C CA . GLY A 1 160 ? -22.272 -8.106 -9.124 1.00 94.44 160 GLY A CA 1
ATOM 1278 C C . GLY A 1 160 ? -21.284 -7.960 -7.963 1.00 94.44 160 GLY A C 1
ATOM 1279 O O . GLY A 1 160 ? -21.435 -8.630 -6.942 1.00 94.44 160 GLY A O 1
ATOM 1280 N N . LEU A 1 161 ? -20.318 -7.038 -8.064 1.00 94.38 161 LEU A N 1
ATOM 1281 C CA . LEU A 1 161 ? -19.405 -6.720 -6.957 1.00 94.38 161 LEU A CA 1
ATOM 1282 C C . LEU A 1 161 ? -20.165 -6.204 -5.727 1.00 94.38 161 LEU A C 1
ATOM 1284 O O . LEU A 1 161 ? -19.888 -6.647 -4.610 1.00 94.38 161 LEU A O 1
ATOM 1288 N N . ALA A 1 162 ? -21.140 -5.315 -5.939 1.00 95.12 162 ALA A N 1
ATOM 1289 C CA . ALA A 1 162 ? -21.959 -4.709 -4.891 1.00 95.12 162 ALA A CA 1
ATOM 1290 C C . ALA A 1 162 ? -22.875 -5.712 -4.171 1.00 95.12 162 ALA A C 1
ATOM 1292 O O . ALA A 1 162 ? -23.201 -5.506 -3.007 1.00 95.12 162 ALA A O 1
ATOM 1293 N N . LYS A 1 163 ? -23.267 -6.804 -4.836 1.00 94.94 163 LYS A N 1
ATOM 1294 C CA . LYS A 1 163 ? -24.055 -7.905 -4.251 1.00 94.94 163 LYS A CA 1
ATOM 1295 C C . LYS A 1 163 ? -23.194 -9.064 -3.736 1.00 94.94 163 LYS A C 1
ATOM 1297 O O . LYS A 1 163 ? -23.732 -10.012 -3.173 1.00 94.94 163 LYS A O 1
ATOM 1302 N N . GLY A 1 164 ? -21.882 -9.019 -3.962 1.00 94.94 164 GLY A N 1
ATOM 1303 C CA . GLY A 1 164 ? -20.983 -10.151 -3.763 1.00 94.94 164 GLY A CA 1
ATOM 1304 C C . GLY A 1 164 ? -19.774 -9.804 -2.908 1.00 94.94 164 GLY A C 1
ATOM 1305 O O . GLY A 1 164 ? -19.852 -9.759 -1.681 1.00 94.94 164 GLY A O 1
ATOM 1306 N N . ILE A 1 165 ? -18.625 -9.619 -3.562 1.00 94.75 165 ILE A N 1
ATOM 1307 C CA . ILE A 1 165 ? -17.337 -9.526 -2.868 1.00 94.75 165 ILE A CA 1
ATOM 1308 C C . ILE A 1 165 ? -17.230 -8.285 -1.974 1.00 94.75 165 ILE A C 1
ATOM 1310 O O . ILE A 1 165 ? -16.609 -8.379 -0.922 1.00 94.75 165 ILE A O 1
ATOM 1314 N N . ILE A 1 166 ? -17.868 -7.159 -2.331 1.00 96.06 166 ILE A N 1
ATOM 1315 C CA . ILE A 1 166 ? -17.767 -5.926 -1.535 1.00 96.06 166 ILE A CA 1
ATOM 1316 C C . ILE A 1 166 ? -18.425 -6.109 -0.158 1.00 96.06 166 ILE A C 1
ATOM 1318 O O . ILE A 1 166 ? -17.702 -5.982 0.831 1.00 96.06 166 ILE A O 1
ATOM 1322 N N . PRO A 1 167 ? -19.725 -6.463 -0.036 1.00 97.00 167 PRO A N 1
ATOM 1323 C CA . PRO A 1 167 ? -20.319 -6.718 1.277 1.00 97.00 167 PRO A CA 1
ATOM 1324 C C . PRO A 1 167 ? -19.583 -7.806 2.057 1.00 97.00 167 PRO A C 1
ATOM 1326 O O . PRO A 1 167 ? -19.293 -7.619 3.230 1.00 97.00 167 PRO A O 1
ATOM 1329 N N . LYS A 1 168 ? -19.185 -8.902 1.393 1.00 97.25 168 LYS A N 1
ATOM 1330 C CA . LYS A 1 168 ? -18.446 -9.996 2.039 1.00 97.25 168 LYS A CA 1
ATOM 1331 C C . LYS A 1 168 ? -17.144 -9.512 2.687 1.00 97.25 168 LYS A C 1
ATOM 1333 O O . LYS A 1 168 ? -16.854 -9.879 3.823 1.00 97.25 168 LYS A O 1
ATOM 1338 N N . THR A 1 169 ? -16.354 -8.703 1.983 1.00 97.44 169 THR A N 1
ATOM 1339 C CA . THR A 1 169 ? -15.110 -8.148 2.531 1.00 97.44 169 THR A CA 1
ATOM 1340 C C . THR A 1 169 ? -15.388 -7.148 3.651 1.00 97.44 169 THR A C 1
ATOM 1342 O O . THR A 1 169 ? -14.718 -7.207 4.682 1.00 97.44 169 THR A O 1
ATOM 1345 N N . LEU A 1 170 ? -16.381 -6.267 3.495 1.00 98.06 170 LEU A N 1
ATOM 1346 C CA . LEU A 1 170 ? -16.756 -5.306 4.538 1.00 98.06 170 LEU A CA 1
ATOM 1347 C C . LEU A 1 170 ? -17.248 -6.009 5.813 1.00 98.06 170 LEU A C 1
ATOM 1349 O O . LEU A 1 170 ? -16.820 -5.634 6.900 1.00 98.06 170 LEU A O 1
ATOM 1353 N N . ASP A 1 171 ? -18.030 -7.084 5.689 1.00 98.31 171 ASP A N 1
ATOM 1354 C CA . ASP A 1 171 ? -18.452 -7.937 6.807 1.00 98.31 171 ASP A CA 1
ATOM 1355 C C . ASP A 1 171 ? -17.259 -8.533 7.562 1.00 98.31 171 ASP A C 1
ATOM 1357 O O . ASP A 1 171 ? -17.250 -8.579 8.796 1.00 98.31 171 ASP A O 1
ATOM 1361 N N . PHE A 1 172 ? -16.245 -9.027 6.844 1.00 98.00 172 PHE A N 1
ATOM 1362 C CA . PHE A 1 172 ? -15.046 -9.564 7.488 1.00 98.00 172 PHE A CA 1
ATOM 1363 C C . PHE A 1 172 ? -14.243 -8.474 8.188 1.00 98.00 172 PHE A C 1
ATOM 1365 O O . PHE A 1 172 ? -13.857 -8.661 9.342 1.00 98.00 172 PHE A O 1
ATOM 1372 N N . LEU A 1 173 ? -14.027 -7.337 7.524 1.00 98.12 173 LEU A N 1
ATOM 1373 C CA . LEU A 1 173 ? -13.324 -6.198 8.108 1.00 98.12 173 LEU A CA 1
ATOM 1374 C C . LEU A 1 173 ? -14.032 -5.704 9.373 1.00 98.12 173 LEU A C 1
ATOM 1376 O O . LEU A 1 173 ? -13.384 -5.555 10.406 1.00 98.12 173 LEU A O 1
ATOM 1380 N N . GLU A 1 174 ? -15.354 -5.538 9.330 1.00 98.12 174 GLU A N 1
ATOM 1381 C CA . GLU A 1 174 ? -16.174 -5.134 10.475 1.00 98.12 174 GLU A CA 1
ATOM 1382 C C . GLU A 1 174 ? -15.996 -6.099 11.654 1.00 98.12 174 GLU A C 1
ATOM 1384 O O . GLU A 1 174 ? -15.682 -5.676 12.769 1.00 98.12 174 GLU A O 1
ATOM 1389 N N . LYS A 1 175 ? -16.091 -7.413 11.404 1.00 98.06 175 LYS A N 1
ATOM 1390 C CA . LYS A 1 175 ? -15.882 -8.448 12.432 1.00 98.06 175 LYS A CA 1
ATOM 1391 C C . LYS A 1 175 ? -14.476 -8.401 13.028 1.00 98.06 175 LYS A C 1
ATOM 1393 O O . LYS A 1 175 ? -14.333 -8.545 14.243 1.00 98.06 175 LYS A O 1
ATOM 1398 N N . ARG A 1 176 ? -13.435 -8.211 12.207 1.00 97.06 176 ARG A N 1
ATOM 1399 C CA . ARG A 1 176 ? -12.046 -8.117 12.689 1.00 97.06 176 ARG A CA 1
ATOM 1400 C C . ARG A 1 176 ?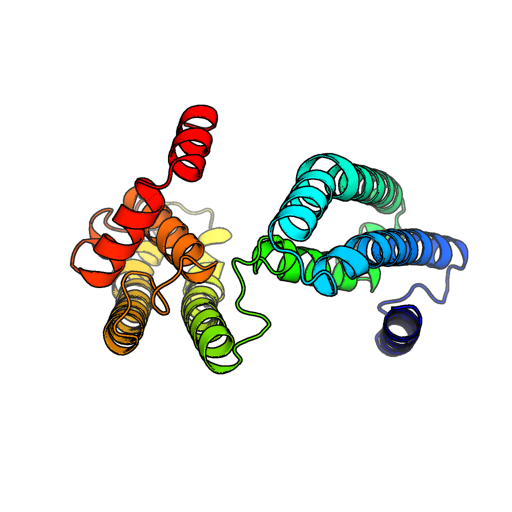 -11.830 -6.870 13.533 1.00 97.06 176 ARG A C 1
ATOM 1402 O O . ARG A 1 176 ? -11.362 -6.987 14.664 1.00 97.06 176 ARG A O 1
ATOM 1409 N N . VAL A 1 177 ? -12.238 -5.704 13.035 1.00 97.38 177 VAL A N 1
ATOM 1410 C CA . VAL A 1 177 ? -12.104 -4.434 13.762 1.00 97.38 177 VAL A CA 1
ATOM 1411 C C . VAL A 1 177 ? -12.862 -4.488 15.094 1.00 97.38 177 VAL A C 1
ATOM 1413 O O . VAL A 1 177 ? -12.317 -4.084 16.123 1.00 97.38 177 VAL A O 1
ATOM 1416 N N . ALA A 1 178 ? -14.074 -5.053 15.117 1.00 96.88 178 ALA A N 1
ATOM 1417 C CA . ALA A 1 178 ? -14.830 -5.264 16.351 1.00 96.88 178 ALA A CA 1
ATOM 1418 C C . ALA A 1 178 ? -14.095 -6.201 17.332 1.00 96.88 178 ALA A C 1
ATOM 1420 O O . ALA A 1 178 ? -13.997 -5.912 18.528 1.00 96.88 178 ALA A O 1
ATOM 1421 N N . ALA A 1 179 ? -13.528 -7.306 16.836 1.00 96.38 179 ALA A N 1
ATOM 1422 C CA . ALA A 1 179 ? -12.810 -8.285 17.654 1.00 96.38 179 ALA A CA 1
ATOM 1423 C C . ALA A 1 179 ? -11.525 -7.726 18.288 1.00 96.38 179 ALA A C 1
ATOM 1425 O O . ALA A 1 179 ? -11.145 -8.152 19.382 1.00 96.38 179 ALA A O 1
ATOM 1426 N N . PHE A 1 180 ? -10.866 -6.760 17.645 1.00 94.56 180 PHE A N 1
ATOM 1427 C CA . PHE A 1 180 ? -9.649 -6.140 18.173 1.00 94.56 180 PHE A CA 1
ATOM 1428 C C . PHE A 1 180 ? -9.895 -5.173 19.337 1.00 94.56 180 PHE A C 1
ATOM 1430 O O . PHE A 1 180 ? -8.939 -4.849 20.047 1.00 94.56 180 PHE A O 1
ATOM 1437 N N . LYS A 1 181 ? -11.156 -4.767 19.573 1.00 89.94 181 LYS A N 1
ATOM 1438 C CA . LYS A 1 181 ? -11.597 -3.944 20.718 1.00 89.94 181 LYS A CA 1
ATOM 1439 C C . LYS A 1 181 ? -10.743 -2.683 20.909 1.00 89.94 181 LYS A C 1
ATOM 1441 O O . LYS A 1 181 ? -10.328 -2.348 22.020 1.00 89.94 181 LYS A O 1
ATOM 1446 N N . GLY A 1 182 ? -10.435 -2.020 19.798 1.00 89.69 182 GLY A N 1
ATOM 1447 C CA . GLY A 1 182 ? -9.564 -0.854 19.731 1.00 89.69 182 GLY A CA 1
ATOM 1448 C C . GLY A 1 182 ? -10.312 0.451 19.479 1.00 89.69 182 GLY A C 1
ATOM 1449 O O . GLY A 1 182 ? -11.413 0.459 18.931 1.00 89.69 182 GLY A O 1
ATOM 1450 N N . GLN A 1 183 ? -9.673 1.567 19.841 1.00 91.56 183 GLN A N 1
ATOM 1451 C CA . GLN A 1 183 ? -10.100 2.884 19.368 1.00 91.56 183 GLN A CA 1
ATOM 1452 C C . GLN A 1 183 ? -9.923 2.993 17.852 1.00 91.56 183 GLN A C 1
ATOM 1454 O O . GLN A 1 183 ? -10.786 3.580 17.212 1.00 91.56 183 GLN A O 1
ATOM 1459 N N . TYR A 1 184 ? -8.848 2.413 17.320 1.00 94.94 184 TYR A N 1
ATOM 1460 C CA . TYR A 1 184 ? -8.460 2.347 15.912 1.00 94.94 184 TYR A CA 1
ATOM 1461 C C . TYR A 1 184 ? -8.736 0.940 15.355 1.00 94.94 184 TYR A C 1
ATOM 1463 O O . TYR A 1 184 ? -9.253 0.074 16.065 1.00 94.94 184 TYR A O 1
ATOM 1471 N N . ALA A 1 185 ? -8.408 0.702 14.089 1.00 95.50 185 ALA A N 1
ATOM 1472 C CA . ALA A 1 185 ? -8.670 -0.527 13.356 1.00 95.50 185 ALA A CA 1
ATOM 1473 C C . ALA A 1 185 ? -8.127 -1.761 14.074 1.00 95.50 185 ALA A C 1
ATOM 1475 O O . ALA A 1 185 ? -8.846 -2.740 14.194 1.00 95.50 185 ALA A O 1
ATOM 1476 N N . THR A 1 186 ? -6.891 -1.713 14.576 1.00 94.44 186 THR A N 1
ATOM 1477 C CA . THR A 1 186 ? -6.167 -2.883 15.112 1.00 94.44 186 THR A CA 1
ATOM 1478 C C . THR A 1 186 ? -5.874 -2.802 16.615 1.00 94.44 186 THR A C 1
ATOM 1480 O O . THR A 1 186 ? -5.348 -3.756 17.204 1.00 94.44 186 THR A O 1
ATOM 1483 N N . GLY A 1 187 ? -6.240 -1.694 17.270 1.00 92.00 187 GLY A N 1
ATOM 1484 C CA . GLY A 1 187 ? -5.960 -1.474 18.688 1.00 92.00 187 GLY A CA 1
ATOM 1485 C C . GLY A 1 187 ? -6.090 -0.016 19.135 1.00 92.00 187 GLY A C 1
ATOM 1486 O O . GLY A 1 187 ? -7.011 0.698 18.747 1.00 92.00 187 GLY A O 1
ATOM 1487 N N . LYS A 1 188 ? -5.188 0.420 20.021 1.00 90.94 188 LYS A N 1
ATOM 1488 C CA . LYS A 1 188 ? -5.229 1.756 20.650 1.00 90.94 188 LYS A CA 1
ATOM 1489 C C . LYS A 1 188 ? -4.508 2.852 19.859 1.00 90.94 188 LYS A C 1
ATOM 1491 O O . LYS A 1 188 ? -4.679 4.019 20.188 1.00 90.94 188 LYS A O 1
ATOM 1496 N N . ALA A 1 189 ? -3.710 2.494 18.856 1.00 90.38 189 ALA A N 1
ATOM 1497 C CA . ALA A 1 189 ? -2.905 3.431 18.079 1.00 90.38 189 ALA A CA 1
ATOM 1498 C C . ALA A 1 189 ? -3.322 3.429 16.605 1.00 90.38 189 ALA A C 1
ATOM 1500 O O . ALA A 1 189 ? -3.727 2.390 16.086 1.00 90.38 189 ALA A O 1
ATOM 1501 N N . LEU A 1 190 ? -3.175 4.585 15.952 1.00 91.81 190 LEU A N 1
ATOM 1502 C CA . LEU A 1 190 ? -3.326 4.726 14.507 1.00 91.81 190 LEU A CA 1
ATOM 1503 C C . LEU A 1 190 ? -2.237 3.916 13.792 1.00 91.81 190 LEU A C 1
ATOM 1505 O O . LEU A 1 190 ? -1.050 4.071 14.080 1.00 91.81 190 LEU A O 1
ATOM 1509 N N . THR A 1 191 ? -2.642 3.095 12.830 1.00 92.50 191 THR A N 1
ATOM 1510 C CA . THR A 1 191 ? -1.756 2.268 12.005 1.00 92.50 191 THR A CA 1
ATOM 1511 C C . THR A 1 191 ? -2.077 2.427 10.522 1.00 92.50 191 THR A C 1
ATOM 1513 O O . THR A 1 191 ? -3.049 3.071 10.130 1.00 92.50 191 THR A O 1
ATOM 1516 N N . VAL A 1 192 ? -1.283 1.797 9.659 1.00 89.69 192 VAL A N 1
ATOM 1517 C CA . VAL A 1 192 ? -1.600 1.737 8.225 1.00 89.69 192 VAL A CA 1
ATOM 1518 C C . VAL A 1 192 ? -2.892 0.976 7.908 1.00 89.69 192 VAL A C 1
ATOM 1520 O O . VAL A 1 192 ? -3.482 1.226 6.860 1.00 89.69 192 VAL A O 1
ATOM 1523 N N . ALA A 1 193 ? -3.377 0.109 8.804 1.00 94.19 193 ALA A N 1
ATOM 1524 C CA . ALA A 1 193 ? -4.671 -0.552 8.633 1.00 94.19 193 ALA A CA 1
ATOM 1525 C C . ALA A 1 193 ? -5.831 0.458 8.672 1.00 94.19 193 ALA A C 1
ATOM 1527 O O . ALA A 1 193 ? -6.772 0.352 7.889 1.00 94.19 193 ALA A O 1
ATOM 1528 N N . ASP A 1 194 ? -5.736 1.481 9.527 1.00 96.81 194 ASP A N 1
ATOM 1529 C CA . ASP A 1 194 ? -6.708 2.574 9.592 1.00 96.81 194 ASP A CA 1
ATOM 1530 C C . ASP A 1 194 ? -6.743 3.373 8.293 1.00 96.81 194 ASP A C 1
ATOM 1532 O O . ASP A 1 194 ? -7.814 3.647 7.754 1.00 96.81 194 ASP A O 1
ATOM 1536 N N . LEU A 1 195 ? -5.563 3.708 7.760 1.00 93.12 195 LEU A N 1
ATOM 1537 C CA . LEU A 1 195 ? -5.435 4.420 6.489 1.00 93.12 195 LEU A CA 1
ATOM 1538 C C . LEU A 1 195 ? -5.993 3.595 5.321 1.00 93.12 195 LEU A C 1
ATOM 1540 O O . LEU A 1 195 ? -6.642 4.151 4.436 1.00 93.12 195 LEU A O 1
ATOM 1544 N N . ALA A 1 196 ? -5.780 2.276 5.331 1.00 92.75 196 ALA A N 1
ATOM 1545 C CA . ALA A 1 196 ? -6.319 1.369 4.324 1.00 92.75 196 ALA A CA 1
ATOM 1546 C C . ALA A 1 196 ? -7.855 1.302 4.383 1.00 92.75 196 ALA A C 1
ATOM 1548 O O . ALA A 1 196 ? -8.511 1.472 3.355 1.00 92.75 196 ALA A O 1
ATOM 1549 N N . ILE A 1 197 ? -8.439 1.147 5.579 1.00 97.06 197 ILE A N 1
ATOM 1550 C CA . ILE A 1 197 ? -9.899 1.194 5.773 1.00 97.06 197 ILE A CA 1
ATOM 1551 C C . ILE A 1 197 ? -10.453 2.553 5.338 1.00 97.06 197 ILE A C 1
ATOM 1553 O O . ILE A 1 197 ? -11.444 2.606 4.609 1.00 97.06 197 ILE A O 1
ATOM 1557 N N . TYR A 1 198 ? -9.796 3.651 5.723 1.00 95.88 198 TYR A N 1
ATOM 1558 C CA . TYR A 1 198 ? -10.184 4.995 5.306 1.00 95.88 198 TYR A CA 1
ATOM 1559 C C . TYR A 1 198 ? -10.221 5.128 3.780 1.00 95.88 198 TYR A C 1
ATOM 1561 O O . TYR A 1 198 ? -11.220 5.597 3.240 1.00 95.88 198 TYR A O 1
ATOM 1569 N N . ALA A 1 199 ? -9.182 4.667 3.077 1.00 92.38 199 ALA A N 1
ATOM 1570 C CA . ALA A 1 199 ? -9.110 4.725 1.620 1.00 92.38 199 ALA A CA 1
ATOM 1571 C C . ALA A 1 199 ? -10.196 3.872 0.939 1.00 92.38 199 ALA A C 1
ATOM 1573 O O . ALA A 1 199 ? -10.805 4.322 -0.032 1.00 92.38 199 ALA A O 1
ATOM 1574 N N . VAL A 1 200 ? -10.478 2.672 1.459 1.00 94.50 200 VAL A N 1
ATOM 1575 C CA . VAL A 1 200 ? -11.550 1.803 0.945 1.00 94.50 200 VAL A CA 1
ATOM 1576 C C . VAL A 1 200 ? -12.917 2.460 1.117 1.00 94.50 200 VAL A C 1
ATOM 1578 O O . VAL A 1 200 ? -13.673 2.564 0.153 1.00 94.50 200 VAL A O 1
ATOM 1581 N N . VAL A 1 201 ? -13.236 2.950 2.318 1.00 95.88 201 VAL A N 1
ATOM 1582 C CA . VAL A 1 201 ? -14.527 3.601 2.584 1.00 95.88 201 VAL A CA 1
ATOM 1583 C C . VAL A 1 201 ? -14.657 4.900 1.785 1.00 95.88 201 VAL A C 1
ATOM 1585 O O . VAL A 1 201 ? -15.725 5.164 1.234 1.00 95.88 201 VAL A O 1
ATOM 1588 N N . LEU A 1 202 ? -13.578 5.679 1.653 1.00 91.38 202 LEU A N 1
ATOM 1589 C CA . LEU A 1 202 ? -13.553 6.881 0.818 1.00 91.38 202 LEU A CA 1
ATOM 1590 C C . LEU A 1 202 ? -13.859 6.552 -0.647 1.00 91.38 202 LEU A C 1
ATOM 1592 O O . LEU A 1 202 ? -14.708 7.205 -1.245 1.00 91.38 202 LEU A O 1
ATOM 1596 N N . LEU A 1 203 ? -13.215 5.523 -1.210 1.00 90.50 203 LEU A N 1
ATOM 1597 C CA . LEU A 1 203 ? -13.447 5.066 -2.583 1.00 90.50 203 LEU A CA 1
ATOM 1598 C C . LEU A 1 203 ? -14.909 4.658 -2.807 1.00 90.50 203 LEU A C 1
ATOM 1600 O O . LEU A 1 203 ? -15.499 5.018 -3.825 1.00 90.50 203 LEU A O 1
ATOM 1604 N N . LEU A 1 204 ? -15.490 3.906 -1.869 1.00 93.00 204 LEU A N 1
ATOM 1605 C CA . LEU A 1 204 ? -16.877 3.447 -1.964 1.00 93.00 204 LEU A CA 1
ATOM 1606 C C . LEU A 1 204 ? -17.869 4.613 -1.860 1.00 93.00 204 LEU A C 1
ATOM 1608 O O . LEU A 1 204 ? -18.816 4.667 -2.641 1.00 93.00 204 LEU A O 1
ATOM 1612 N N . LYS A 1 205 ? -17.613 5.581 -0.969 1.00 91.75 205 LYS A N 1
ATOM 1613 C CA . LYS A 1 205 ? -18.438 6.792 -0.815 1.00 91.75 205 LYS A CA 1
ATOM 1614 C C . LYS A 1 205 ? -18.299 7.771 -1.986 1.00 91.75 205 LYS A C 1
ATOM 1616 O O . LYS A 1 205 ? -19.278 8.420 -2.335 1.00 91.75 205 LYS A O 1
ATOM 1621 N N . ALA A 1 206 ? -17.118 7.873 -2.602 1.00 85.69 206 ALA A N 1
ATOM 1622 C CA . ALA A 1 206 ? -16.914 8.664 -3.821 1.00 85.69 206 ALA A CA 1
ATOM 1623 C C . ALA A 1 206 ? -17.731 8.112 -5.003 1.00 85.69 206 ALA A C 1
ATOM 1625 O O . ALA A 1 206 ? -18.157 8.865 -5.875 1.00 85.69 206 ALA A O 1
ATOM 1626 N N . GLY A 1 207 ? -17.997 6.803 -4.984 1.00 78.12 207 GLY A N 1
ATOM 1627 C CA . GLY A 1 207 ? -18.941 6.143 -5.870 1.00 78.12 207 GLY A CA 1
ATOM 1628 C C . GLY A 1 207 ? -18.364 5.730 -7.218 1.00 78.12 207 GLY A C 1
ATOM 1629 O O . GLY A 1 207 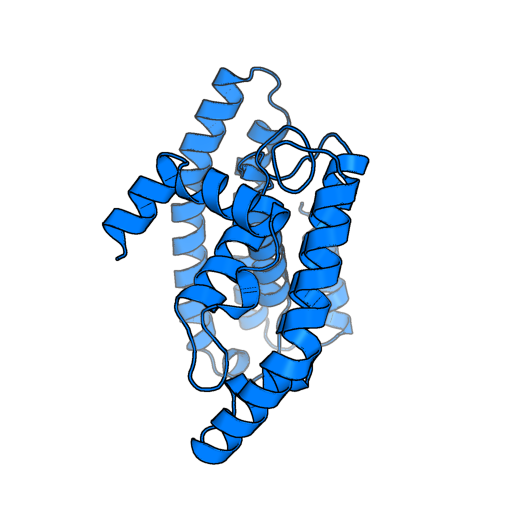? -17.454 6.340 -7.778 1.00 78.12 207 GLY A O 1
ATOM 1630 N N . ARG A 1 208 ? -18.928 4.652 -7.765 1.00 82.00 208 ARG A N 1
ATOM 1631 C CA . ARG A 1 208 ? -18.748 4.224 -9.157 1.00 82.00 208 ARG A CA 1
ATOM 1632 C C . ARG A 1 208 ? -20.101 3.741 -9.678 1.00 82.00 208 ARG A C 1
ATOM 1634 O O . ARG A 1 208 ? -20.787 3.049 -8.929 1.00 82.00 208 ARG A O 1
ATOM 1641 N N . PRO A 1 209 ? -20.484 4.030 -10.938 1.00 85.25 209 PRO A N 1
ATOM 1642 C CA . PRO A 1 209 ? -21.725 3.506 -11.507 1.00 85.25 209 PRO A CA 1
ATOM 1643 C C . PRO A 1 209 ? -21.826 1.989 -11.311 1.00 85.25 209 PRO A C 1
ATOM 1645 O O . PRO A 1 209 ? -20.890 1.276 -11.677 1.00 85.25 209 PRO A O 1
ATOM 1648 N N . GLY A 1 210 ? -22.919 1.522 -10.700 1.00 87.25 210 GLY A N 1
ATOM 1649 C CA . GLY A 1 210 ? -23.154 0.112 -10.353 1.00 87.25 210 GLY A CA 1
ATOM 1650 C C . GLY A 1 210 ? -22.800 -0.284 -8.915 1.00 87.25 210 GLY A C 1
ATOM 1651 O O . GLY A 1 210 ? -23.141 -1.385 -8.497 1.00 87.25 210 GLY A O 1
ATOM 1652 N N . ILE A 1 211 ? -22.158 0.593 -8.136 1.00 93.19 211 ILE A N 1
ATOM 1653 C CA . ILE A 1 211 ? -21.884 0.378 -6.707 1.00 93.19 211 ILE A CA 1
ATOM 1654 C C . ILE A 1 211 ? -22.605 1.470 -5.905 1.00 93.19 211 ILE A C 1
ATOM 1656 O O . ILE A 1 211 ? -22.309 2.650 -6.106 1.00 93.19 211 ILE A O 1
ATOM 1660 N N . PRO A 1 212 ? -23.533 1.117 -4.994 1.00 94.75 212 PRO A N 1
ATOM 1661 C CA . PRO A 1 212 ? -24.185 2.098 -4.134 1.00 94.75 212 PRO A CA 1
ATOM 1662 C C . PRO A 1 212 ? -23.164 2.853 -3.278 1.00 94.75 212 PRO A C 1
ATOM 1664 O O . PRO A 1 212 ? -22.362 2.235 -2.582 1.00 94.75 212 PRO A O 1
ATOM 1667 N N . ILE A 1 213 ? -23.228 4.186 -3.265 1.00 95.88 213 ILE A N 1
ATOM 1668 C CA . ILE A 1 213 ? -22.335 5.019 -2.433 1.00 95.88 213 ILE A CA 1
ATOM 1669 C C . ILE A 1 213 ? -22.541 4.799 -0.927 1.00 95.88 213 ILE A C 1
ATOM 1671 O O . ILE A 1 213 ? -21.664 5.092 -0.120 1.00 95.88 213 ILE A O 1
ATOM 1675 N N . THR A 1 214 ? -23.699 4.249 -0.562 1.00 96.06 214 THR A N 1
ATOM 1676 C CA . THR A 1 214 ? -24.103 3.917 0.806 1.00 96.06 214 THR A CA 1
ATOM 1677 C C . THR A 1 214 ? -23.708 2.498 1.220 1.00 96.06 214 THR A C 1
ATOM 1679 O O . THR A 1 214 ? -24.004 2.079 2.335 1.00 96.06 214 THR A O 1
ATOM 1682 N N . ILE A 1 215 ? -23.027 1.731 0.355 1.00 96.62 215 ILE A N 1
ATOM 1683 C CA . ILE A 1 215 ? -22.718 0.312 0.603 1.00 96.62 215 ILE A CA 1
ATOM 1684 C C . ILE A 1 215 ? -21.908 0.082 1.885 1.00 96.62 215 ILE A C 1
ATOM 1686 O O . ILE A 1 215 ? -22.007 -0.986 2.474 1.00 96.62 215 ILE A O 1
ATOM 1690 N N . ALA A 1 216 ? -21.128 1.074 2.325 1.00 96.62 216 ALA A N 1
ATOM 1691 C CA . ALA A 1 216 ? -20.319 0.998 3.539 1.00 96.62 216 ALA A CA 1
ATOM 1692 C C . ALA A 1 216 ? -21.017 1.563 4.793 1.00 96.62 216 ALA A C 1
ATOM 1694 O O . ALA A 1 216 ? -20.473 1.442 5.890 1.00 96.62 216 ALA A O 1
ATOM 1695 N N . ASP A 1 217 ? -22.181 2.202 4.660 1.00 97.06 217 ASP A N 1
ATOM 1696 C CA . ASP A 1 217 ? -22.847 2.902 5.766 1.00 97.06 217 ASP A CA 1
ATOM 1697 C C . ASP A 1 217 ? -23.304 1.983 6.917 1.00 97.06 217 ASP A C 1
ATOM 1699 O O . ASP A 1 217 ? -23.187 2.413 8.063 1.00 97.06 217 ASP A O 1
ATOM 1703 N N . PRO A 1 218 ? -23.741 0.726 6.680 1.00 97.81 218 PRO A N 1
ATOM 1704 C CA . PRO A 1 218 ? -24.147 -0.179 7.762 1.00 97.81 218 PRO A CA 1
ATOM 1705 C C . PRO A 1 218 ? -23.023 -0.644 8.707 1.00 97.81 218 PRO A C 1
ATOM 1707 O O . PRO A 1 218 ? -23.311 -1.254 9.732 1.00 97.81 218 PRO A O 1
ATOM 1710 N N . TYR A 1 219 ? -21.751 -0.411 8.370 1.00 98.00 219 TYR A N 1
ATOM 1711 C CA . TYR A 1 219 ? -20.600 -0.960 9.098 1.00 98.00 219 TYR A CA 1
ATOM 1712 C C . TYR A 1 219 ? -20.058 0.046 10.120 1.00 98.00 219 TYR A C 1
ATOM 1714 O O . TYR A 1 219 ? -19.161 0.839 9.822 1.00 98.00 219 TYR A O 1
ATOM 1722 N N . GLU A 1 220 ? -20.628 0.044 11.325 1.00 97.69 220 GLU A N 1
ATOM 1723 C CA . GLU A 1 220 ? -20.370 1.055 12.359 1.00 97.69 220 GLU A CA 1
ATOM 1724 C C . GLU A 1 220 ? -18.894 1.159 12.770 1.00 97.69 220 GLU A C 1
ATOM 1726 O O . GLU A 1 220 ? -18.378 2.270 12.936 1.00 97.69 220 GLU A O 1
ATOM 1731 N N . ASN A 1 221 ? -18.174 0.038 12.906 1.00 97.94 221 ASN A N 1
ATOM 1732 C CA . ASN A 1 221 ? -16.757 0.084 13.264 1.00 97.94 221 ASN A CA 1
ATOM 1733 C C . ASN A 1 221 ? -15.902 0.640 12.126 1.00 97.94 221 ASN A C 1
ATOM 1735 O O . ASN A 1 221 ? -14.987 1.427 12.386 1.00 97.94 221 ASN A O 1
ATOM 1739 N N . LEU A 1 222 ? -16.209 0.286 10.876 1.00 98.00 222 LEU A N 1
ATOM 1740 C CA . LEU A 1 222 ? -15.539 0.886 9.721 1.00 98.00 222 LEU A CA 1
ATOM 1741 C C . LEU A 1 222 ? -15.834 2.389 9.616 1.00 98.00 222 LEU A C 1
ATOM 1743 O O . LEU A 1 222 ? -14.907 3.166 9.378 1.00 98.00 222 LEU A O 1
ATOM 1747 N N . GLN A 1 223 ? -17.075 2.826 9.866 1.00 97.88 223 GLN A N 1
ATOM 1748 C CA . GLN A 1 223 ? -17.426 4.252 9.905 1.00 97.88 223 GLN A CA 1
ATOM 1749 C C . GLN A 1 223 ? -16.693 4.992 11.033 1.00 97.88 223 GLN A C 1
ATOM 1751 O O . GLN A 1 223 ? -16.202 6.103 10.819 1.00 97.88 223 GLN A O 1
ATOM 1756 N N . ARG A 1 224 ? -16.546 4.377 12.214 1.00 97.25 224 ARG A N 1
ATOM 1757 C CA . ARG A 1 224 ? -15.754 4.930 13.324 1.00 97.25 224 ARG A CA 1
ATOM 1758 C C . ARG A 1 224 ? -14.293 5.137 12.925 1.00 97.25 224 ARG A C 1
ATOM 1760 O O . ARG A 1 224 ? -13.770 6.234 13.121 1.00 97.25 224 ARG A O 1
ATOM 1767 N N . VAL A 1 225 ? -13.640 4.111 12.374 1.00 97.56 225 VAL A N 1
ATOM 1768 C CA . VAL A 1 225 ? -12.240 4.199 11.915 1.00 97.56 225 VAL A CA 1
ATOM 1769 C C . VAL A 1 225 ? -12.103 5.268 10.831 1.00 97.56 225 VAL A C 1
ATOM 1771 O O . VAL A 1 225 ? -11.241 6.141 10.931 1.00 97.56 225 VAL A O 1
ATOM 1774 N N . PHE A 1 226 ? -13.001 5.269 9.842 1.00 96.56 226 PHE A N 1
ATOM 1775 C CA . PHE A 1 226 ? -13.043 6.289 8.796 1.00 96.56 226 PHE A CA 1
ATOM 1776 C C . PHE A 1 226 ? -13.142 7.704 9.383 1.00 96.56 226 PHE A C 1
ATOM 1778 O O . PHE A 1 226 ? -12.380 8.583 8.987 1.00 96.56 226 PHE A O 1
ATOM 1785 N N . GLY A 1 227 ? -14.034 7.922 10.354 1.00 95.69 227 GLY A N 1
ATOM 1786 C CA . GLY A 1 227 ? -14.210 9.210 11.024 1.00 95.69 227 GLY A CA 1
ATOM 1787 C C . GLY A 1 227 ? -12.962 9.678 11.774 1.00 95.69 227 GLY A C 1
ATOM 1788 O O . GLY A 1 227 ? -12.585 10.844 11.665 1.00 95.69 227 GLY A O 1
ATOM 1789 N N . GLN A 1 228 ? -12.279 8.771 12.477 1.00 94.69 228 GLN A N 1
ATOM 1790 C CA . GLN A 1 228 ? -11.036 9.091 13.186 1.00 94.69 228 GLN A CA 1
ATOM 1791 C C . GLN A 1 228 ? -9.910 9.498 12.239 1.00 94.69 228 GLN A C 1
ATOM 1793 O O . GLN A 1 228 ? -9.240 10.502 12.480 1.00 94.69 228 GLN A O 1
ATOM 1798 N N . VAL A 1 229 ? -9.721 8.754 11.146 1.00 94.56 229 VAL A N 1
ATOM 1799 C CA . VAL A 1 229 ? -8.703 9.084 10.142 1.00 94.56 229 VAL A CA 1
ATOM 1800 C C . VAL A 1 229 ? -9.054 10.388 9.432 1.00 94.56 229 VAL A C 1
ATOM 1802 O O . VAL A 1 229 ? -8.192 11.251 9.291 1.00 94.56 229 VAL A O 1
ATOM 1805 N N . LYS A 1 230 ? -10.324 10.583 9.052 1.00 92.94 230 LYS A N 1
ATOM 1806 C CA . LYS A 1 230 ? -10.805 11.813 8.405 1.00 92.94 230 LYS A CA 1
ATOM 1807 C C . LYS A 1 230 ? -10.557 13.059 9.260 1.00 92.94 230 LYS A C 1
ATOM 1809 O O . LYS A 1 230 ? -10.261 14.112 8.708 1.00 92.94 230 LYS A O 1
ATOM 1814 N N . ALA A 1 231 ? -10.678 12.944 10.582 1.00 93.50 231 ALA A N 1
ATOM 1815 C CA . ALA A 1 231 ? -10.447 14.038 11.523 1.00 93.50 231 ALA A CA 1
ATOM 1816 C C . ALA A 1 231 ? -8.957 14.289 11.832 1.00 93.50 231 ALA A C 1
ATOM 1818 O O . ALA A 1 231 ? -8.628 15.279 12.487 1.00 93.50 231 ALA A O 1
ATOM 1819 N N . HIS A 1 232 ? -8.042 13.420 11.389 1.00 90.00 232 HIS A N 1
ATOM 1820 C CA . HIS A 1 232 ? -6.621 13.568 11.685 1.00 90.00 232 HIS A CA 1
ATOM 1821 C C . HIS A 1 232 ? -6.038 14.807 10.969 1.00 90.00 232 HIS A C 1
ATOM 1823 O O . HIS A 1 232 ? -6.165 14.899 9.745 1.00 90.00 232 HIS A O 1
ATOM 1829 N N . PRO A 1 233 ? -5.321 15.725 11.657 1.00 89.75 233 PRO A N 1
ATOM 1830 C CA . PRO A 1 233 ? -4.888 17.004 11.076 1.00 89.75 233 PRO A CA 1
ATOM 1831 C C . PRO A 1 233 ? -4.132 16.881 9.747 1.00 89.75 233 PRO A C 1
ATOM 1833 O O . PRO A 1 233 ? -4.399 17.625 8.811 1.00 89.75 233 PRO A O 1
ATOM 1836 N N . LYS A 1 234 ? -3.238 15.889 9.627 1.00 83.81 234 LYS A N 1
ATOM 1837 C CA . LYS A 1 234 ? -2.490 15.632 8.381 1.00 83.81 234 LYS A CA 1
ATOM 1838 C C . LYS A 1 234 ? -3.339 15.079 7.238 1.00 83.81 234 LYS A C 1
ATOM 1840 O O . LYS A 1 234 ? -3.024 15.330 6.082 1.00 83.81 234 LYS A O 1
ATOM 1845 N N . VAL A 1 235 ? -4.405 14.346 7.548 1.00 83.19 235 VAL A N 1
ATOM 1846 C CA . VAL A 1 235 ? -5.345 13.850 6.534 1.00 83.19 235 VAL A CA 1
ATOM 1847 C C . VAL A 1 235 ? -6.232 14.995 6.056 1.00 83.19 235 VAL A C 1
ATOM 1849 O O . VAL A 1 235 ? -6.464 15.123 4.858 1.00 83.19 235 VAL A O 1
ATOM 1852 N N . VAL A 1 236 ? -6.662 15.874 6.968 1.00 86.69 236 VAL A N 1
ATOM 1853 C CA . VAL A 1 236 ? -7.395 17.101 6.623 1.00 86.69 236 VAL A CA 1
ATOM 1854 C C . VAL A 1 236 ? -6.551 18.009 5.727 1.00 86.69 236 VAL A C 1
ATOM 1856 O O . VAL A 1 236 ? -7.029 18.434 4.681 1.00 86.69 236 VAL A O 1
ATOM 1859 N N . GLU A 1 237 ? -5.292 18.260 6.097 1.00 82.19 237 GLU A N 1
ATOM 1860 C CA . GLU A 1 237 ? -4.339 19.036 5.290 1.00 82.19 237 GLU A CA 1
ATOM 1861 C C . GLU A 1 237 ? -4.176 18.443 3.881 1.00 82.19 237 GLU A C 1
ATOM 1863 O O . GLU A 1 237 ? -4.315 19.157 2.890 1.00 82.19 237 GLU A O 1
ATOM 1868 N N . TRP A 1 238 ? -3.951 17.126 3.786 1.00 80.44 238 TRP A N 1
ATOM 1869 C CA . TRP A 1 238 ? -3.796 16.431 2.508 1.00 80.44 238 TRP A CA 1
ATOM 1870 C C . TRP A 1 238 ? -5.041 16.536 1.624 1.00 80.44 238 TRP A C 1
ATOM 1872 O O . TRP A 1 238 ? -4.923 16.888 0.451 1.00 80.44 238 TRP A O 1
ATOM 1882 N N . ASN A 1 239 ? -6.223 16.250 2.179 1.00 77.44 239 ASN A N 1
ATOM 1883 C CA . ASN A 1 239 ? -7.481 16.311 1.439 1.00 77.44 239 ASN A CA 1
ATOM 1884 C C . ASN A 1 239 ? -7.758 17.730 0.926 1.00 77.44 239 ASN A C 1
ATOM 1886 O O . ASN A 1 239 ? -8.161 17.876 -0.217 1.00 77.44 239 ASN A O 1
ATOM 1890 N N . SER A 1 240 ? -7.507 18.770 1.726 1.00 81.94 240 SER A N 1
ATOM 1891 C CA . SER A 1 240 ? -7.704 20.164 1.300 1.00 81.94 240 SER A CA 1
ATOM 1892 C C . SER A 1 240 ? -6.765 20.589 0.169 1.00 81.94 240 SER A C 1
ATOM 1894 O O . SER A 1 240 ? -7.128 21.444 -0.630 1.00 81.94 240 SER A O 1
ATOM 1896 N N . ALA A 1 241 ? -5.564 20.012 0.094 1.00 77.94 241 ALA A N 1
ATOM 1897 C CA . ALA A 1 241 ? -4.597 20.311 -0.961 1.00 77.94 241 ALA A CA 1
ATOM 1898 C C . ALA A 1 241 ? -4.858 19.552 -2.280 1.00 77.94 241 ALA A C 1
ATOM 1900 O O . ALA A 1 241 ? -4.290 19.923 -3.304 1.00 77.94 241 ALA A O 1
ATOM 1901 N N . HIS A 1 242 ? -5.677 18.493 -2.256 1.00 69.25 242 HIS A N 1
ATOM 1902 C CA . HIS A 1 242 ? -5.885 17.577 -3.389 1.00 69.25 242 HIS A CA 1
ATOM 1903 C C . HIS A 1 242 ? -7.369 17.293 -3.701 1.00 69.25 242 HIS A C 1
ATOM 1905 O O . HIS A 1 242 ? -7.661 16.320 -4.400 1.00 69.25 242 HIS A O 1
ATOM 1911 N N . ALA A 1 243 ? -8.292 18.089 -3.152 1.00 58.12 243 ALA A N 1
ATOM 1912 C CA . ALA A 1 243 ? -9.716 18.087 -3.501 1.00 58.12 243 ALA A CA 1
ATOM 1913 C C . ALA A 1 243 ? -9.963 18.925 -4.760 1.00 58.12 243 ALA A C 1
ATOM 1915 O O . ALA A 1 243 ? -10.826 18.506 -5.562 1.00 58.12 243 ALA A O 1
#

Radius of gyration: 20.95 Å; chains: 1; bounding box: 51×39×48 Å

Sequence (243 aa):
MTQTYAILRYAGRLGGLYPVSSPFAALKVDEVLHALCEMGEQMIPSFQEQDADKKKAMRVELATVILPRYAALVEARLKKLHEMPMFQSNAVFVHEIAIYAWMKSLKQGSITGLYPTTDPLAAFRVDEIFVLIDEMFNSPAWRETVTERDHDKLLKMREGLAKGIIPKTLDFLEKRVAAFKGQYATGKALTVADLAIYAVVLLLKAGRPGIPITIADPYENLQRVFGQVKAHPKVVEWNSAHA

pLDDT: mean 88.81, std 7.56, range [57.06, 98.31]

Secondary structure (DSSP, 8-state):
-HHHHHHHHHHHHHTT-S-TT-HHHHHHHHHHHHHHHHHHHHHHHHHH---HHHHHHHHHHIIIIIHHHHHHHHHHHHHHHHTSGGGSSS---HHHHHHHHHHHHHHTTTTTT-S-TT-HHHHHHHHHHHHHHHHHHHSHHHHHHHH---HHHHHHHHHHHHHTHHHHHHHHHHHHHHHHT-SSSSSSS--HHHHHHHHHHHHHHH-BTTB-TTTTTT-HHHHHHHHHHHTSHHHHHHHHHH-